Protein AF-A0A958KBR6-F1 (afdb_monomer_lite)

Structure (mmCIF, N/CA/C/O backbone):
data_AF-A0A958KBR6-F1
#
_entry.id   AF-A0A958KBR6-F1
#
loop_
_atom_site.group_PDB
_atom_site.id
_atom_site.type_symbol
_atom_site.label_atom_id
_atom_site.label_alt_id
_atom_site.label_comp_id
_atom_site.label_asym_id
_atom_site.label_entity_id
_atom_site.label_seq_id
_atom_site.pdbx_PDB_ins_code
_atom_site.Cartn_x
_atom_site.Cartn_y
_atom_site.Cartn_z
_atom_site.occupancy
_atom_site.B_iso_or_equiv
_atom_site.auth_seq_id
_atom_site.auth_comp_id
_atom_site.auth_asym_id
_atom_site.auth_atom_id
_atom_site.pdbx_PDB_model_num
ATOM 1 N N . MET A 1 1 ? -29.917 24.100 32.265 1.00 47.88 1 MET A N 1
ATOM 2 C CA . MET A 1 1 ? -29.504 23.414 31.018 1.00 47.88 1 MET A CA 1
ATOM 3 C C . MET A 1 1 ? -29.490 21.912 31.276 1.00 47.88 1 MET A C 1
ATOM 5 O O . MET A 1 1 ? -28.786 21.478 32.180 1.00 47.88 1 MET A O 1
ATOM 9 N N . LYS A 1 2 ? -30.322 21.133 30.570 1.00 56.00 2 LYS A N 1
ATOM 10 C CA . LYS A 1 2 ? -30.361 19.663 30.689 1.00 56.00 2 LYS A CA 1
ATOM 11 C C . LYS A 1 2 ? -29.006 19.123 30.210 1.00 56.00 2 LYS A C 1
ATOM 13 O O . LYS A 1 2 ? -28.592 19.475 29.108 1.00 56.00 2 LYS A O 1
ATOM 18 N N . LYS A 1 3 ? -28.291 18.344 31.032 1.00 52.69 3 LYS A N 1
ATOM 19 C CA . LYS A 1 3 ? -27.049 17.689 30.585 1.00 52.69 3 LYS A CA 1
ATOM 20 C C . LYS A 1 3 ? -27.379 16.812 29.367 1.00 52.69 3 LYS A C 1
ATOM 22 O O . LYS A 1 3 ? -28.401 16.126 29.416 1.00 52.69 3 LYS A O 1
ATOM 27 N N . PRO A 1 4 ? -26.574 16.856 28.294 1.00 59.84 4 PRO A N 1
ATOM 28 C CA . PRO A 1 4 ? -26.821 16.037 27.118 1.00 59.84 4 PRO A CA 1
ATOM 29 C C . PRO A 1 4 ? -26.784 14.558 27.505 1.00 59.84 4 PRO A C 1
ATOM 31 O O . PRO A 1 4 ? -25.925 14.129 28.279 1.00 59.84 4 PRO A O 1
ATOM 34 N N . ASP A 1 5 ? -27.745 13.796 26.991 1.00 70.81 5 ASP A N 1
ATOM 35 C CA . ASP A 1 5 ? -27.823 12.360 27.216 1.00 70.81 5 ASP A CA 1
ATOM 36 C C . ASP A 1 5 ? -26.694 11.667 26.443 1.00 70.81 5 ASP A C 1
ATOM 38 O O . ASP A 1 5 ? -26.733 11.512 25.222 1.00 70.81 5 ASP A O 1
ATOM 42 N N . ILE A 1 6 ? -25.653 11.277 27.177 1.00 67.81 6 ILE A N 1
ATOM 43 C CA . ILE A 1 6 ? -24.446 10.638 26.641 1.00 67.81 6 ILE A CA 1
ATOM 44 C C . ILE A 1 6 ? -24.793 9.319 25.925 1.00 67.81 6 ILE A C 1
ATOM 46 O O . ILE A 1 6 ? -24.080 8.916 25.003 1.00 67.81 6 ILE A O 1
ATOM 50 N N . SER A 1 7 ? -25.890 8.653 26.305 1.00 66.38 7 SER A N 1
ATOM 51 C CA . SER A 1 7 ? -26.331 7.409 25.662 1.00 66.38 7 SER A CA 1
ATOM 52 C C . SER A 1 7 ? -26.900 7.654 24.260 1.00 66.38 7 SER A C 1
ATOM 54 O O . SER A 1 7 ? -26.600 6.905 23.325 1.00 66.38 7 SER A O 1
ATOM 56 N N . ALA A 1 8 ? -27.632 8.754 24.076 1.00 67.25 8 ALA A N 1
ATOM 57 C CA . ALA A 1 8 ? -28.182 9.151 22.785 1.00 67.25 8 ALA A CA 1
ATOM 58 C C . ALA A 1 8 ? -27.069 9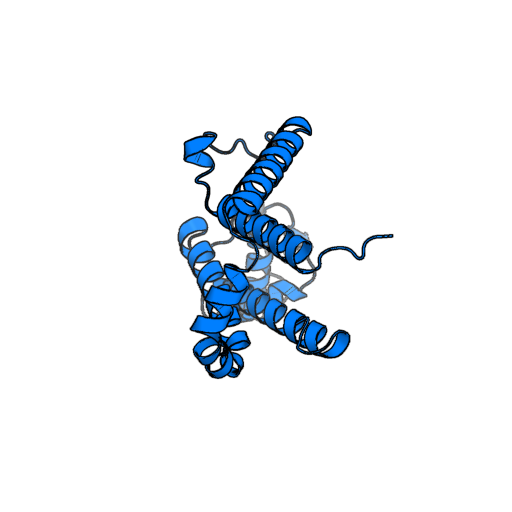.524 21.791 1.00 67.25 8 ALA A C 1
ATOM 60 O O . ALA A 1 8 ? -27.113 9.096 20.637 1.00 67.25 8 ALA A O 1
ATOM 61 N N . ILE A 1 9 ? -26.032 10.237 22.255 1.00 71.12 9 ILE A N 1
ATOM 62 C CA . ILE A 1 9 ? -24.867 10.615 21.434 1.00 71.12 9 ILE A CA 1
ATOM 63 C C . ILE A 1 9 ? -24.123 9.368 20.935 1.00 71.12 9 ILE A C 1
ATOM 65 O O . ILE A 1 9 ? -23.896 9.232 19.736 1.00 71.12 9 ILE A O 1
ATOM 69 N N . LYS A 1 10 ? -23.829 8.407 21.819 1.00 70.75 10 LYS A N 1
ATOM 70 C CA . LYS A 1 10 ? -23.163 7.150 21.430 1.00 70.75 10 LYS A CA 1
ATOM 71 C C . LYS A 1 10 ? -23.977 6.320 20.439 1.00 70.75 10 LYS A C 1
ATOM 73 O O . LYS A 1 10 ? -23.419 5.695 19.537 1.00 70.75 10 LYS A O 1
ATOM 78 N N . THR A 1 11 ? -25.298 6.298 20.611 1.00 73.38 11 THR A N 1
ATOM 79 C CA . THR A 1 11 ? -26.201 5.570 19.708 1.00 73.38 11 THR A CA 1
ATOM 80 C C . THR A 1 11 ? -26.173 6.194 18.312 1.00 73.38 11 THR A C 1
ATOM 82 O O . THR A 1 11 ? -26.096 5.472 17.320 1.00 73.38 11 THR A O 1
ATOM 85 N N . LEU A 1 12 ? -26.150 7.528 18.231 1.00 72.94 12 LEU A N 1
ATOM 86 C CA . LEU A 1 12 ? -26.032 8.263 16.973 1.00 72.94 12 LEU A CA 1
ATOM 87 C C . LEU A 1 12 ? -24.671 8.040 16.290 1.00 72.94 12 LEU A C 1
ATOM 89 O O . LEU A 1 12 ? -24.636 7.736 15.100 1.00 72.94 12 LEU A O 1
ATOM 93 N N . GLU A 1 13 ? -23.560 8.123 17.028 1.00 72.06 13 GLU A N 1
ATOM 94 C CA . GLU A 1 13 ? -22.211 7.846 16.498 1.00 72.06 13 GLU A CA 1
ATOM 95 C C . GLU A 1 13 ? -22.115 6.435 15.905 1.00 72.06 13 GLU A C 1
ATOM 97 O O . GLU A 1 13 ? -21.602 6.241 14.802 1.00 72.06 13 GLU A O 1
ATOM 102 N N . THR A 1 14 ? -22.669 5.446 16.610 1.00 70.12 14 THR A N 1
ATOM 103 C CA . THR A 1 14 ? -22.666 4.049 16.158 1.00 70.12 14 THR A CA 1
ATOM 104 C C . THR A 1 14 ? -23.542 3.858 14.921 1.00 70.12 14 THR A C 1
ATOM 106 O O . THR A 1 14 ? -23.151 3.147 13.996 1.00 70.12 14 THR A O 1
ATOM 109 N N . ALA A 1 15 ? -24.704 4.516 14.864 1.00 72.69 15 ALA A N 1
ATOM 110 C CA . ALA A 1 15 ? -25.579 4.489 13.695 1.00 72.69 15 ALA A CA 1
ATOM 111 C C . ALA A 1 15 ? -24.899 5.097 12.456 1.00 72.69 15 ALA A C 1
ATOM 113 O O . ALA A 1 15 ? -24.994 4.533 11.364 1.00 72.69 15 ALA A O 1
ATOM 114 N N . ILE A 1 16 ? -24.151 6.193 12.624 1.00 73.94 16 ILE A N 1
ATOM 115 C CA . ILE A 1 16 ? -23.343 6.793 11.553 1.00 73.94 16 ILE A CA 1
ATOM 116 C C . ILE A 1 16 ? -22.238 5.825 11.112 1.00 73.94 16 ILE A C 1
ATOM 118 O O . ILE A 1 16 ? -22.102 5.564 9.917 1.00 73.94 16 ILE A O 1
ATOM 122 N N . ALA A 1 17 ? -21.486 5.245 12.051 1.00 70.25 17 ALA A N 1
ATOM 123 C CA . ALA A 1 17 ? -20.402 4.310 11.740 1.00 70.25 17 ALA A CA 1
ATOM 124 C C . ALA A 1 17 ? -20.898 3.049 11.008 1.00 70.25 17 ALA A C 1
ATOM 126 O O . ALA A 1 17 ? -20.280 2.613 10.033 1.00 70.25 17 ALA A O 1
ATOM 127 N N . LEU A 1 18 ? -22.037 2.490 11.431 1.00 70.88 18 LEU A N 1
ATOM 128 C CA . LEU A 1 18 ? -22.696 1.376 10.746 1.00 70.88 18 LEU A CA 1
ATOM 129 C C . LEU A 1 18 ? -23.151 1.774 9.343 1.00 70.88 18 LEU A C 1
ATOM 131 O O . LEU A 1 18 ? -22.910 1.028 8.401 1.00 70.88 18 LEU A O 1
ATOM 135 N N . SER A 1 19 ? -23.736 2.962 9.185 1.00 74.12 19 SER A N 1
ATOM 136 C CA . SER A 1 19 ? -24.169 3.465 7.877 1.00 74.12 19 SER A CA 1
ATOM 137 C C . SER A 1 19 ? -22.991 3.618 6.912 1.00 74.12 19 SER A C 1
ATOM 139 O O . SER A 1 19 ? -23.055 3.143 5.779 1.00 74.12 19 SER A O 1
ATOM 141 N N . LEU A 1 20 ? -21.884 4.202 7.379 1.00 73.31 20 LEU A N 1
ATOM 142 C CA . LEU A 1 20 ? -20.643 4.344 6.609 1.00 73.31 20 LEU A CA 1
ATOM 143 C C . LEU A 1 20 ? -19.976 2.997 6.304 1.00 73.31 20 LEU A C 1
ATOM 145 O O . LEU A 1 20 ? -19.324 2.855 5.275 1.00 73.31 20 LEU A O 1
ATOM 149 N N . SER A 1 21 ? -20.139 2.002 7.173 1.00 70.00 21 SER A N 1
ATOM 150 C CA . SER A 1 21 ? -19.604 0.660 6.931 1.00 70.00 21 SER A CA 1
ATOM 151 C C . SER A 1 21 ? -20.448 -0.099 5.909 1.00 70.00 21 SER A C 1
ATOM 153 O O . SER A 1 21 ? -19.899 -0.715 5.003 1.00 70.00 21 SER A O 1
ATOM 155 N N . LEU A 1 22 ? -21.778 -0.022 6.009 1.00 67.44 22 LEU A N 1
ATOM 156 C CA . LEU A 1 22 ? -22.712 -0.696 5.103 1.00 67.44 22 LEU A CA 1
ATOM 157 C C . LEU A 1 22 ? -22.702 -0.089 3.696 1.00 67.44 22 LEU A C 1
ATOM 159 O O . LEU A 1 22 ? -22.811 -0.829 2.720 1.00 67.44 22 LEU A O 1
ATOM 163 N N . ILE A 1 23 ? -22.510 1.231 3.571 1.00 68.06 23 ILE A N 1
ATOM 164 C CA . ILE A 1 23 ? -22.469 1.901 2.263 1.00 68.06 23 ILE A CA 1
ATOM 165 C C . ILE A 1 23 ? -21.298 1.419 1.393 1.00 68.06 23 ILE A C 1
ATOM 167 O O . ILE A 1 23 ? -21.404 1.416 0.169 1.00 68.06 23 ILE A O 1
ATOM 171 N N . ALA A 1 24 ? -20.204 0.958 2.012 1.00 56.81 24 ALA A N 1
ATOM 172 C CA . ALA A 1 24 ? -19.049 0.402 1.308 1.00 56.81 24 ALA A CA 1
ATOM 173 C C . ALA A 1 24 ? -19.352 -0.939 0.615 1.00 56.81 24 ALA A C 1
ATOM 175 O O . ALA A 1 24 ? -18.635 -1.318 -0.308 1.00 56.81 24 ALA A O 1
ATOM 176 N N . PHE A 1 25 ? -20.415 -1.635 1.035 1.00 59.19 25 PHE A N 1
ATOM 177 C CA . PHE A 1 25 ? -20.836 -2.924 0.481 1.00 59.19 25 PHE A CA 1
ATOM 178 C C . PHE A 1 25 ? -22.010 -2.813 -0.497 1.00 59.19 25 PHE A C 1
ATOM 180 O O . PHE A 1 25 ? -22.469 -3.831 -1.010 1.00 59.19 25 PHE A O 1
ATOM 187 N N . ILE A 1 26 ? -22.508 -1.603 -0.771 1.00 70.94 26 ILE A N 1
ATOM 188 C CA . ILE A 1 26 ? -23.565 -1.406 -1.765 1.00 70.94 26 ILE A CA 1
ATOM 189 C C . ILE A 1 26 ? -22.975 -1.690 -3.158 1.00 70.94 26 ILE A C 1
ATOM 191 O O . ILE A 1 26 ? -22.006 -1.022 -3.534 1.00 70.94 26 ILE A O 1
ATOM 195 N N . PRO A 1 27 ? -23.529 -2.642 -3.938 1.00 60.66 27 PRO A N 1
ATOM 196 C CA . PRO A 1 27 ? -23.032 -2.979 -5.270 1.00 60.66 27 PRO A CA 1
ATOM 197 C C . PRO A 1 27 ? -23.325 -1.825 -6.233 1.00 60.66 27 PRO A C 1
ATOM 199 O O . PRO A 1 27 ? -24.383 -1.736 -6.857 1.00 60.66 27 PRO A O 1
ATOM 202 N N . ARG A 1 28 ? -22.386 -0.875 -6.297 1.00 59.03 28 ARG A N 1
ATOM 203 C CA . ARG A 1 28 ? -22.591 0.409 -6.978 1.00 59.03 28 ARG A CA 1
ATOM 204 C C . ARG A 1 28 ? -22.819 0.251 -8.476 1.00 59.03 28 ARG A C 1
ATOM 206 O O . ARG A 1 28 ? -23.669 0.951 -9.007 1.00 59.03 28 ARG A O 1
ATOM 213 N N . ASP A 1 29 ? -22.117 -0.669 -9.128 1.00 57.81 29 ASP A N 1
ATOM 214 C CA . ASP A 1 29 ? -22.245 -0.863 -10.576 1.00 57.81 29 ASP A CA 1
ATOM 215 C C . ASP A 1 29 ? -23.585 -1.516 -10.968 1.00 57.81 29 ASP A C 1
ATOM 217 O O . ASP A 1 29 ? -24.114 -1.233 -12.041 1.00 57.81 29 ASP A O 1
ATOM 221 N N . GLU A 1 30 ? -24.179 -2.332 -10.088 1.00 65.69 30 GLU A N 1
ATOM 222 C CA . GLU A 1 30 ? -25.505 -2.934 -10.306 1.00 65.69 30 GLU A CA 1
ATOM 223 C C . GLU A 1 30 ? -26.638 -1.930 -10.058 1.00 65.69 30 GLU A C 1
ATOM 225 O O . GLU A 1 30 ? -27.630 -1.918 -10.783 1.00 65.69 30 GLU A O 1
ATOM 230 N N . LEU A 1 31 ? -26.486 -1.066 -9.048 1.00 58.03 31 LEU A N 1
ATOM 231 C CA . LEU A 1 31 ? -27.513 -0.096 -8.652 1.00 58.03 31 LEU A CA 1
ATOM 232 C C . LEU A 1 31 ? -27.468 1.210 -9.448 1.00 58.03 31 LEU A C 1
ATOM 234 O O . LEU A 1 31 ? -28.510 1.820 -9.684 1.00 58.03 31 LEU A O 1
ATOM 238 N N . PHE A 1 32 ? -26.277 1.660 -9.843 1.00 65.62 32 PHE A N 1
ATOM 239 C CA . PHE A 1 32 ? -26.067 2.964 -10.479 1.00 65.62 32 PHE A CA 1
ATOM 240 C C . PHE A 1 32 ? -25.514 2.861 -11.908 1.00 65.62 32 PHE A C 1
ATOM 242 O O . PHE A 1 32 ? -25.314 3.887 -12.562 1.00 65.62 32 PHE A O 1
ATOM 249 N N . GLY A 1 33 ? -25.322 1.639 -12.415 1.00 66.81 33 GLY A N 1
ATOM 250 C CA . GLY A 1 33 ? -24.754 1.371 -13.733 1.00 66.81 33 GLY A CA 1
ATOM 251 C C . GLY A 1 33 ? -23.221 1.469 -13.762 1.00 66.81 33 GLY A C 1
ATOM 252 O O . GLY A 1 33 ? -22.598 1.844 -12.769 1.00 66.81 33 GLY A O 1
ATOM 253 N N . PRO A 1 34 ? -22.592 1.138 -14.906 1.00 68.38 34 PRO A N 1
ATOM 254 C CA . PRO A 1 34 ? -21.138 1.083 -15.025 1.00 68.38 34 PRO A CA 1
ATOM 255 C C . PRO A 1 34 ? -20.488 2.439 -14.734 1.00 68.38 34 PRO A C 1
ATOM 257 O O . PRO A 1 34 ? -20.901 3.472 -15.276 1.00 68.38 34 PRO A O 1
ATOM 260 N N . SER A 1 35 ? -19.443 2.423 -13.902 1.00 59.00 35 SER A N 1
ATOM 261 C CA . SER A 1 35 ? -18.650 3.610 -13.573 1.00 59.00 35 SER A CA 1
ATOM 262 C C . SER A 1 35 ? -18.161 4.346 -14.831 1.00 59.00 35 SER A C 1
ATOM 264 O O . SER A 1 35 ? -17.335 3.868 -15.609 1.00 59.00 35 SER A O 1
ATOM 266 N N . ARG A 1 36 ? -18.684 5.559 -15.046 1.00 55.84 36 ARG A N 1
ATOM 267 C CA . ARG A 1 36 ? -18.127 6.502 -16.026 1.00 55.84 36 ARG A CA 1
ATOM 268 C C . ARG A 1 36 ? -16.802 6.993 -15.438 1.00 55.84 36 ARG A C 1
ATOM 270 O O . ARG A 1 36 ? -16.807 7.410 -14.288 1.00 55.84 36 ARG A O 1
ATOM 277 N N . GLY A 1 37 ? -15.693 6.887 -16.180 1.00 57.97 37 GLY A N 1
ATOM 278 C CA . GLY A 1 37 ? -14.325 7.194 -15.714 1.00 57.97 37 GLY A CA 1
ATOM 279 C C . GLY A 1 37 ? -14.105 8.644 -15.236 1.00 57.97 37 GLY A C 1
ATOM 280 O O . GLY A 1 37 ? -15.024 9.304 -14.788 1.00 57.97 37 GLY A O 1
ATOM 281 N N . LEU A 1 38 ? -12.896 9.206 -15.350 1.00 50.56 38 LEU A N 1
ATOM 282 C CA . LEU A 1 38 ? -12.543 10.544 -14.808 1.00 50.56 38 LEU A CA 1
ATOM 283 C C . LEU A 1 38 ? -13.425 11.737 -15.273 1.00 50.56 38 LEU A C 1
ATOM 285 O O . LEU A 1 38 ? -13.379 12.800 -14.662 1.00 50.56 38 LEU A O 1
ATOM 289 N N . GLN A 1 39 ? -14.259 11.575 -16.308 1.00 53.97 39 GLN A N 1
ATOM 290 C CA . GLN A 1 39 ? -15.297 12.548 -16.700 1.00 53.97 39 GLN A CA 1
ATOM 291 C C . GLN A 1 39 ? -16.597 12.450 -15.867 1.00 53.97 39 GLN A C 1
ATOM 293 O O . GLN A 1 39 ? -17.484 13.287 -16.000 1.00 53.97 39 GLN A O 1
ATOM 298 N N . GLY A 1 40 ? -16.720 11.433 -15.014 1.00 51.41 40 GLY A N 1
ATOM 299 C CA . GLY A 1 40 ? -17.853 11.124 -14.141 1.00 51.41 40 GLY A CA 1
ATOM 300 C C . GLY A 1 40 ? -17.633 11.531 -12.685 1.00 51.41 40 GLY A C 1
ATOM 301 O O . GLY A 1 40 ? -18.172 10.887 -11.788 1.00 51.41 40 GLY A O 1
ATOM 302 N N . SER A 1 41 ? -16.8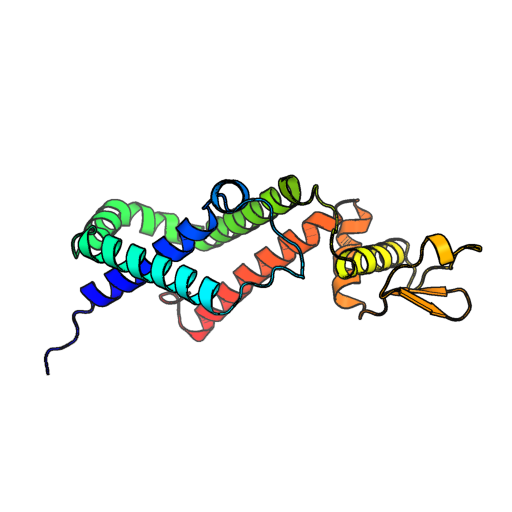27 12.566 -12.430 1.00 54.34 41 SER A N 1
ATOM 303 C CA . SER A 1 41 ? -16.696 13.144 -11.090 1.00 54.34 41 SER A CA 1
ATOM 304 C C . SER A 1 41 ? -18.077 13.502 -10.549 1.00 54.34 41 SER A C 1
ATOM 306 O O . SER A 1 41 ? -18.830 14.232 -11.197 1.00 54.34 41 SER A O 1
ATOM 308 N N . PHE A 1 42 ? -18.412 12.970 -9.372 1.00 56.25 42 PHE A N 1
ATOM 309 C CA . PHE A 1 42 ? -19.700 13.227 -8.745 1.00 56.25 42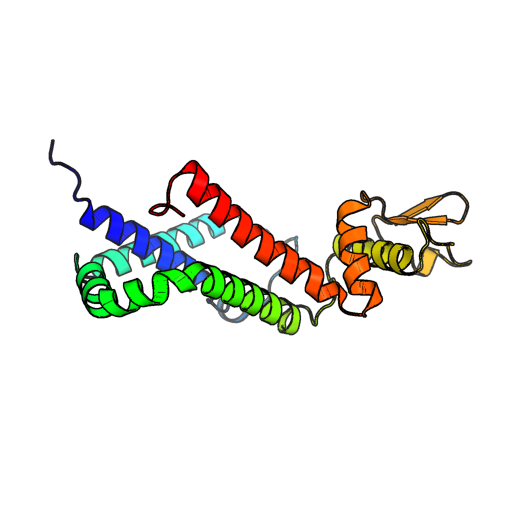 PHE A CA 1
ATOM 310 C C . PHE A 1 42 ? -19.872 14.735 -8.518 1.00 56.25 42 PHE A C 1
ATOM 312 O O . PHE A 1 42 ? -19.111 15.350 -7.768 1.00 56.25 42 PHE A O 1
ATOM 319 N N . GLY A 1 43 ? -20.860 15.337 -9.176 1.00 62.59 43 GLY A N 1
ATOM 320 C CA . GLY A 1 43 ? -21.234 16.728 -8.977 1.00 62.59 43 GLY A CA 1
ATOM 321 C C . GLY A 1 43 ? -21.770 16.965 -7.558 1.00 62.59 43 GLY A C 1
ATOM 322 O O . GLY A 1 43 ? -22.178 16.018 -6.879 1.00 62.59 43 GLY A O 1
ATOM 323 N N . PRO A 1 44 ? -21.833 18.226 -7.093 1.00 67.81 44 PRO A N 1
ATOM 324 C CA . PRO A 1 44 ? -22.262 18.568 -5.731 1.00 67.81 44 PRO A CA 1
ATOM 325 C C . PRO A 1 44 ? -23.609 17.948 -5.321 1.00 67.81 44 PRO A C 1
ATOM 327 O O . PRO A 1 44 ? -23.792 17.544 -4.179 1.00 67.81 44 PRO A O 1
ATOM 330 N N . ILE A 1 45 ? -24.533 17.795 -6.274 1.00 69.50 45 ILE A N 1
ATOM 331 C CA . ILE A 1 45 ? -25.845 17.164 -6.067 1.00 69.50 45 ILE A CA 1
ATOM 332 C C . ILE A 1 45 ? -25.731 15.685 -5.669 1.00 69.50 45 ILE A C 1
ATOM 334 O O . ILE A 1 45 ? -26.471 15.220 -4.806 1.00 69.50 45 ILE A O 1
ATOM 338 N N . GLN A 1 46 ? -24.791 14.938 -6.247 1.00 67.81 46 GLN A N 1
ATOM 339 C CA . GLN A 1 46 ? -24.600 13.521 -5.925 1.00 67.81 46 GLN A CA 1
ATOM 340 C C . GLN A 1 46 ? -23.970 13.339 -4.538 1.00 67.81 46 GLN A C 1
ATOM 342 O O . GLN A 1 46 ? -24.327 12.406 -3.820 1.00 67.81 46 GLN A O 1
ATOM 347 N N . TRP A 1 47 ? -23.115 14.275 -4.116 1.00 64.31 47 TRP A N 1
ATOM 348 C CA . TRP A 1 47 ? -22.622 14.339 -2.738 1.00 64.31 47 TRP A CA 1
ATOM 349 C C . TRP A 1 47 ? -23.742 14.619 -1.740 1.00 64.31 47 TRP A C 1
ATOM 351 O O . TRP A 1 47 ? -23.809 13.956 -0.707 1.00 64.31 47 TRP A O 1
ATOM 361 N N . ILE A 1 48 ? -24.652 15.544 -2.065 1.00 73.94 48 ILE A N 1
ATOM 362 C CA . ILE A 1 48 ? -25.831 15.822 -1.236 1.00 73.94 48 ILE A CA 1
ATOM 363 C C . ILE A 1 48 ? -26.678 14.556 -1.093 1.00 73.94 48 ILE A C 1
ATOM 365 O O . ILE A 1 48 ? -26.987 14.182 0.033 1.00 73.94 48 ILE A O 1
ATOM 369 N N . PHE A 1 49 ? -26.968 13.840 -2.185 1.00 76.31 49 PHE A N 1
ATOM 370 C CA . PHE A 1 49 ? -27.705 12.573 -2.109 1.00 76.31 49 PHE A CA 1
ATOM 371 C C . PHE A 1 49 ? -26.997 11.527 -1.242 1.00 76.31 49 PHE A C 1
ATOM 373 O O . PHE A 1 49 ? -27.645 10.902 -0.404 1.00 76.31 49 PHE A O 1
ATOM 380 N N . GLY A 1 50 ? -25.677 11.367 -1.386 1.00 73.25 50 GLY A N 1
ATOM 381 C CA . GLY A 1 50 ? -24.893 10.463 -0.542 1.00 73.25 50 GLY A CA 1
ATOM 382 C C . GLY A 1 50 ? -24.992 10.819 0.944 1.00 73.25 50 GLY A C 1
ATOM 383 O O . GLY A 1 50 ? -25.268 9.952 1.773 1.00 73.25 50 GLY A O 1
ATOM 384 N N . ILE A 1 51 ? -24.851 12.104 1.279 1.00 75.62 51 ILE A N 1
ATOM 385 C CA . ILE A 1 51 ? -24.993 12.608 2.652 1.00 75.62 51 ILE A CA 1
ATOM 386 C C . ILE A 1 51 ? -26.419 12.381 3.169 1.00 75.62 51 ILE A C 1
ATOM 388 O O . ILE A 1 51 ? -26.586 11.902 4.287 1.00 75.62 51 ILE A O 1
ATOM 392 N N . THR A 1 52 ? -27.450 12.663 2.370 1.00 81.12 52 THR A N 1
ATOM 393 C CA . THR A 1 52 ? -28.854 12.460 2.758 1.00 81.12 52 THR A CA 1
ATOM 394 C C . THR A 1 52 ? -29.168 10.988 3.006 1.00 81.12 52 THR A C 1
ATOM 396 O O . THR A 1 52 ? -29.859 10.682 3.975 1.00 81.12 52 THR A O 1
ATOM 399 N N . ILE A 1 53 ? -28.631 10.072 2.195 1.00 79.31 53 ILE A N 1
ATOM 400 C CA . ILE A 1 53 ? -28.781 8.626 2.410 1.00 79.31 53 ILE A CA 1
ATOM 401 C C . ILE A 1 53 ? -28.117 8.215 3.727 1.00 79.31 53 ILE A C 1
ATOM 403 O O . ILE A 1 53 ? -28.747 7.531 4.531 1.00 79.31 53 ILE A O 1
ATOM 407 N N . ILE A 1 54 ? -26.881 8.661 3.981 1.00 76.56 54 ILE A N 1
ATOM 408 C CA . ILE A 1 54 ? -26.149 8.332 5.215 1.00 76.56 54 ILE A CA 1
ATOM 409 C C . ILE A 1 54 ? -26.888 8.874 6.442 1.00 76.56 54 ILE A C 1
ATOM 411 O O . ILE A 1 54 ? -27.094 8.138 7.405 1.00 76.56 54 ILE A O 1
ATOM 415 N N . LEU A 1 55 ? -27.315 10.138 6.409 1.00 78.81 55 LEU A N 1
ATOM 416 C CA . LEU A 1 55 ? -28.047 10.763 7.512 1.00 78.81 55 LEU A CA 1
ATOM 417 C C . LEU A 1 55 ? -29.418 10.115 7.720 1.00 78.81 55 LEU A C 1
ATOM 419 O O . LEU A 1 55 ? -29.807 9.874 8.859 1.00 78.81 55 LEU A O 1
ATOM 423 N N . GLY A 1 56 ? -30.132 9.797 6.639 1.00 82.44 56 GLY A N 1
ATOM 424 C CA . GLY A 1 56 ? -31.421 9.115 6.692 1.00 82.44 56 GLY A CA 1
ATOM 425 C C . GLY A 1 56 ? -31.303 7.716 7.292 1.00 82.44 56 GLY A C 1
ATOM 426 O O . GLY A 1 56 ? -32.055 7.378 8.204 1.00 82.44 56 GLY A O 1
ATOM 427 N N . LEU A 1 57 ? -30.318 6.929 6.851 1.00 80.56 57 LEU A N 1
ATOM 428 C CA . LEU A 1 57 ? -30.060 5.596 7.395 1.00 80.56 57 LEU A CA 1
ATOM 429 C C . LEU A 1 57 ? -29.637 5.668 8.867 1.00 80.56 57 LEU A C 1
ATOM 431 O O . LEU A 1 57 ? -30.159 4.917 9.688 1.00 80.56 57 LEU A O 1
ATOM 435 N N . ALA A 1 58 ? -28.760 6.610 9.222 1.00 75.12 58 ALA A N 1
ATOM 436 C CA . ALA A 1 58 ? -28.349 6.830 10.604 1.00 75.12 58 ALA A CA 1
ATOM 437 C C . ALA A 1 58 ? -29.536 7.216 11.502 1.00 75.12 58 ALA A C 1
ATOM 439 O O . ALA A 1 58 ? -29.623 6.753 12.637 1.00 75.12 58 ALA A O 1
ATOM 440 N N . LEU A 1 59 ? -30.476 8.014 10.990 1.00 82.12 59 LEU A N 1
ATOM 441 C CA . LEU A 1 59 ? -31.680 8.423 11.709 1.00 82.12 59 LEU A CA 1
ATOM 442 C C . LEU A 1 59 ? -32.654 7.250 11.886 1.00 82.12 59 LEU A C 1
ATOM 444 O O . LEU A 1 59 ? -33.136 7.024 12.995 1.00 82.12 59 LEU A O 1
ATOM 448 N N . VAL A 1 60 ? -32.876 6.441 10.845 1.00 84.31 60 VAL A N 1
ATOM 449 C CA . VAL A 1 60 ? -33.668 5.202 10.945 1.00 84.31 60 VAL A CA 1
ATOM 450 C C . VAL A 1 60 ? -33.050 4.243 11.961 1.00 84.31 60 VAL A C 1
ATOM 452 O O . VAL A 1 60 ? -33.754 3.748 12.836 1.00 84.31 60 VAL A O 1
ATOM 455 N N . LEU A 1 61 ? -31.735 4.017 11.896 1.00 78.88 61 LEU A N 1
ATOM 456 C CA . LEU A 1 61 ? -31.019 3.160 12.842 1.00 78.88 61 LEU A CA 1
ATOM 457 C C . LEU A 1 61 ? -31.075 3.707 14.273 1.00 78.88 61 LEU A C 1
ATOM 459 O O . LEU A 1 61 ? -31.226 2.926 15.206 1.00 78.88 61 LEU A O 1
ATOM 463 N N . HIS A 1 62 ? -31.009 5.027 14.458 1.00 77.06 62 HIS A N 1
ATOM 464 C CA . HIS A 1 62 ? -31.140 5.655 15.773 1.00 77.06 62 HIS A CA 1
ATOM 465 C C . HIS A 1 62 ? -32.499 5.368 16.427 1.00 77.06 62 HIS A C 1
ATOM 467 O O . HIS A 1 62 ? -32.547 5.087 17.621 1.00 77.06 62 HIS A O 1
ATOM 473 N N . PHE A 1 63 ? -33.593 5.402 15.659 1.00 80.38 63 PHE A N 1
ATOM 474 C CA . PHE A 1 63 ? -34.927 5.081 16.177 1.00 80.38 63 PHE A CA 1
ATOM 475 C C . PHE A 1 63 ? -35.192 3.573 16.274 1.00 80.38 63 PHE A C 1
ATOM 477 O O . PHE A 1 63 ? -35.913 3.136 17.169 1.00 80.38 63 PHE A O 1
ATOM 484 N N . ALA A 1 64 ? -34.623 2.776 15.367 1.00 82.06 64 ALA A N 1
ATOM 485 C CA . ALA A 1 64 ? -34.815 1.328 15.334 1.00 82.06 64 ALA A CA 1
ATOM 486 C C . ALA A 1 64 ? -34.007 0.589 16.412 1.00 82.06 64 ALA A C 1
ATOM 488 O O . ALA A 1 64 ? -34.412 -0.492 16.836 1.00 82.06 64 ALA A O 1
ATOM 489 N N . ILE A 1 65 ? -32.871 1.145 16.850 1.00 76.31 65 ILE A N 1
ATOM 490 C CA . ILE A 1 65 ? -32.015 0.561 17.887 1.00 76.31 65 ILE A CA 1
ATOM 491 C C . ILE A 1 65 ? -32.415 1.161 19.244 1.00 76.31 65 ILE A C 1
ATOM 493 O O . ILE A 1 65 ? -32.134 2.334 19.492 1.00 76.31 65 ILE A O 1
ATOM 497 N N . PRO A 1 66 ? -33.026 0.383 20.161 1.00 75.69 66 PRO A N 1
ATOM 498 C CA . PRO A 1 66 ? -33.388 0.882 21.483 1.00 75.69 66 PRO A CA 1
ATOM 499 C C . PRO A 1 66 ? -32.165 1.436 22.217 1.00 75.69 66 PRO A C 1
ATOM 501 O O . PRO A 1 66 ? -31.110 0.792 22.245 1.00 75.69 66 PRO A O 1
ATOM 504 N N . SER A 1 67 ? -32.309 2.590 22.870 1.00 65.94 67 SER A N 1
ATOM 505 C CA . SER A 1 67 ? -31.276 3.142 23.751 1.00 65.94 67 SER A CA 1
ATOM 506 C C . SER A 1 67 ? -30.917 2.101 24.822 1.00 65.94 67 SER A C 1
ATOM 508 O O . SER A 1 67 ? -31.769 1.702 25.617 1.00 65.94 67 SER A O 1
ATOM 510 N N . GLY A 1 68 ? -29.677 1.607 24.803 1.00 65.25 68 GLY A N 1
ATOM 511 C CA . GLY A 1 68 ? -29.202 0.531 25.683 1.00 65.25 68 GLY A CA 1
ATOM 512 C C . GLY A 1 68 ? -29.218 -0.882 25.078 1.00 65.25 68 GLY A C 1
ATOM 513 O O . GLY A 1 68 ? -28.725 -1.811 25.717 1.00 65.25 68 GLY A O 1
ATOM 514 N N . PHE A 1 69 ? -29.702 -1.081 23.844 1.00 69.56 69 PHE A N 1
ATOM 515 C CA . PHE A 1 69 ? -29.538 -2.351 23.116 1.00 69.56 69 PHE A CA 1
ATOM 516 C C . PHE A 1 69 ? -28.056 -2.685 22.922 1.00 69.56 69 PHE A C 1
ATOM 518 O O . PHE A 1 69 ? -27.633 -3.804 23.202 1.00 69.56 69 PHE A O 1
ATOM 525 N N . LEU A 1 70 ? -27.249 -1.692 22.533 1.00 64.12 70 LEU A N 1
ATOM 526 C CA . LEU A 1 70 ? -25.799 -1.842 22.413 1.00 64.12 70 LEU A CA 1
ATOM 527 C C . LEU A 1 70 ? -25.146 -2.149 23.763 1.00 64.12 70 LEU A C 1
ATOM 529 O O . LEU A 1 70 ? -24.294 -3.029 23.823 1.00 64.12 70 LEU A O 1
ATOM 533 N N . ASP A 1 71 ? -25.575 -1.509 24.854 1.00 68.00 71 ASP A N 1
ATOM 534 C CA . ASP A 1 71 ? -25.069 -1.805 26.203 1.00 68.00 71 ASP A CA 1
ATOM 535 C C . ASP A 1 71 ? -25.446 -3.225 26.655 1.00 68.00 71 ASP A C 1
ATOM 537 O O . ASP A 1 71 ? -24.662 -3.907 27.313 1.00 68.00 71 ASP A O 1
ATOM 541 N N . ARG A 1 72 ? -26.622 -3.719 26.250 1.00 66.12 72 ARG A N 1
ATOM 542 C CA . ARG A 1 72 ? -27.079 -5.084 26.534 1.00 66.12 72 ARG A CA 1
ATOM 543 C C . ARG A 1 72 ? -26.308 -6.119 25.712 1.00 66.12 72 ARG A C 1
ATOM 545 O O . ARG A 1 72 ? -25.829 -7.092 26.281 1.00 66.12 72 ARG A O 1
ATOM 552 N N . VAL A 1 73 ? -26.112 -5.891 24.412 1.00 67.12 73 VAL A N 1
ATOM 553 C CA . VAL A 1 73 ? -25.327 -6.774 23.529 1.00 67.12 73 VAL A CA 1
ATOM 554 C C . VAL A 1 73 ? -23.850 -6.789 23.933 1.00 67.12 73 VAL A C 1
ATOM 556 O O . VAL A 1 73 ? -23.263 -7.859 24.088 1.00 67.12 73 VAL A O 1
ATOM 559 N N . THR A 1 74 ? -23.248 -5.621 24.171 1.00 64.94 74 THR A N 1
ATOM 560 C CA . THR A 1 74 ? -21.855 -5.521 24.640 1.00 64.94 74 THR A CA 1
ATOM 561 C C . THR A 1 74 ? -21.686 -6.038 26.066 1.00 64.94 74 THR A C 1
ATOM 563 O O . THR A 1 74 ? -20.639 -6.601 26.371 1.00 64.94 74 THR A O 1
ATOM 566 N N . GLY A 1 75 ? -22.705 -5.924 26.924 1.00 65.75 75 GLY A N 1
ATOM 567 C CA . GLY A 1 75 ? -22.742 -6.527 28.256 1.00 65.75 75 GLY A CA 1
ATOM 568 C C . GLY A 1 75 ? -22.792 -8.056 28.205 1.00 65.75 75 GLY A C 1
ATOM 569 O O . GLY A 1 75 ? -21.972 -8.714 28.847 1.00 65.75 75 GLY A O 1
ATOM 570 N N . SER A 1 76 ? -23.678 -8.627 27.381 1.00 63.47 76 SER A N 1
ATOM 571 C CA . SER A 1 76 ? -23.793 -10.077 27.155 1.00 63.47 76 SER A CA 1
ATOM 572 C C . SER A 1 76 ? -22.542 -10.675 26.500 1.00 63.47 76 SER A C 1
ATOM 574 O O . SER A 1 76 ? -22.153 -11.796 26.821 1.00 63.47 76 SER A O 1
ATOM 576 N N . LEU A 1 77 ? -21.866 -9.915 25.635 1.00 67.75 77 LEU A N 1
ATOM 577 C CA . LEU A 1 77 ? -20.599 -10.304 25.004 1.00 67.75 77 LEU A CA 1
ATOM 578 C C . LEU A 1 77 ? -19.365 -9.817 25.779 1.00 67.75 77 LEU A C 1
ATOM 580 O O . LEU A 1 77 ? -18.235 -10.092 25.377 1.00 67.75 77 LEU A O 1
ATOM 584 N N . GLY A 1 78 ? -19.543 -9.131 26.910 1.00 62.97 78 GLY A N 1
ATOM 585 C CA . GLY A 1 78 ? -18.472 -8.431 27.625 1.00 62.97 78 GLY A CA 1
ATOM 586 C C . GLY A 1 78 ? -17.365 -9.358 28.126 1.00 62.97 78 GLY A C 1
ATOM 587 O O . GLY A 1 78 ? -16.197 -8.969 28.200 1.00 62.97 78 GLY A O 1
ATOM 588 N N . TRP A 1 79 ? -17.712 -10.613 28.420 1.00 64.06 79 TRP A N 1
ATOM 589 C CA . TRP A 1 79 ? -16.761 -11.668 28.778 1.00 64.06 79 TRP A CA 1
ATOM 590 C C . TRP A 1 79 ? -15.876 -12.083 27.586 1.00 64.06 79 TRP A C 1
ATOM 592 O O . TRP A 1 79 ? -14.658 -12.208 27.750 1.00 64.06 79 TRP A O 1
ATOM 602 N N . ILE A 1 80 ? -16.456 -12.225 26.389 1.00 67.31 80 ILE A N 1
ATOM 603 C CA . ILE A 1 80 ? -15.722 -12.505 25.145 1.00 67.31 80 ILE A CA 1
ATOM 604 C C . ILE A 1 80 ? -14.843 -11.302 24.804 1.00 67.31 80 ILE A C 1
ATOM 606 O O . ILE A 1 80 ? -13.641 -11.455 24.613 1.00 67.31 80 ILE A O 1
ATOM 610 N N . VAL A 1 81 ? -15.404 -10.093 24.856 1.00 65.69 81 VAL A N 1
ATOM 611 C CA . VAL A 1 81 ? -14.699 -8.826 24.608 1.00 65.69 81 VAL A CA 1
ATOM 612 C C . VAL A 1 81 ? -13.485 -8.667 25.535 1.00 65.69 81 VAL A C 1
ATOM 614 O O . VAL A 1 81 ? -12.407 -8.273 25.092 1.00 65.69 81 VAL A O 1
ATOM 617 N N . LYS A 1 82 ? -13.607 -9.016 26.823 1.00 67.31 82 LYS A N 1
ATOM 618 C CA . LYS A 1 82 ? -12.476 -8.980 27.769 1.00 67.31 82 LYS A CA 1
ATOM 619 C C . LYS A 1 82 ? -11.409 -10.032 27.461 1.00 67.31 82 LYS A C 1
ATOM 621 O O . LYS A 1 82 ? -10.227 -9.698 27.522 1.00 67.31 82 LYS A O 1
ATOM 626 N N . LYS A 1 83 ? -11.793 -11.269 27.115 1.00 68.12 83 LYS A N 1
ATOM 627 C CA . LYS A 1 83 ? -10.841 -12.336 26.740 1.00 68.12 83 LYS A CA 1
ATOM 628 C C . LYS A 1 83 ? -10.116 -12.034 25.425 1.00 68.12 83 LYS A C 1
ATOM 630 O O . LYS A 1 83 ? -8.919 -12.282 25.315 1.00 68.12 83 LYS A O 1
ATOM 635 N N . VAL A 1 84 ? -10.825 -11.464 24.454 1.00 68.12 84 VAL A N 1
ATOM 636 C CA . VAL A 1 84 ? -10.313 -11.163 23.109 1.00 68.12 84 VAL A CA 1
ATOM 637 C C . VAL A 1 84 ? -9.544 -9.837 23.076 1.00 68.12 84 VAL A C 1
ATOM 639 O O . VAL A 1 84 ? -8.803 -9.588 22.133 1.00 68.12 84 VAL A O 1
ATOM 642 N N . LYS A 1 85 ? -9.591 -9.020 24.140 1.00 71.56 85 LYS A N 1
ATOM 643 C CA . LYS A 1 85 ? -8.929 -7.705 24.186 1.00 71.56 85 LYS A CA 1
ATOM 644 C C . LYS A 1 85 ? -7.432 -7.736 23.868 1.00 71.56 85 LYS A C 1
ATOM 646 O O . LYS A 1 85 ? -6.928 -6.834 23.204 1.00 71.56 85 LYS A O 1
ATOM 651 N N . ARG A 1 86 ? -6.723 -8.784 24.303 1.00 72.19 86 ARG A N 1
ATOM 652 C CA . ARG A 1 86 ? -5.297 -8.991 23.978 1.00 72.19 86 ARG A CA 1
ATOM 653 C C . ARG A 1 86 ? -5.067 -9.284 22.489 1.00 72.19 86 ARG A C 1
ATOM 655 O O . ARG A 1 86 ? -3.981 -9.027 21.983 1.00 72.19 86 ARG A O 1
ATOM 662 N N . PHE A 1 87 ? -6.084 -9.793 21.804 1.00 80.44 87 PHE A N 1
ATOM 663 C CA . PHE A 1 87 ? -6.053 -10.175 20.399 1.00 80.44 87 PHE A CA 1
ATOM 664 C C . PHE A 1 87 ? -6.687 -9.140 19.462 1.00 80.44 87 PHE A C 1
ATOM 666 O O . PHE A 1 87 ? -6.652 -9.350 18.258 1.00 80.44 87 PHE A O 1
ATOM 673 N N . TYR A 1 88 ? -7.215 -8.011 19.952 1.00 81.88 88 TYR A N 1
ATOM 674 C CA . TYR A 1 88 ? -7.851 -7.022 19.070 1.00 81.88 88 TYR A CA 1
ATOM 675 C C . TYR A 1 88 ? -6.920 -6.467 18.013 1.00 81.88 88 TYR A C 1
ATOM 677 O O . TYR A 1 88 ? -7.259 -6.511 16.838 1.00 81.88 88 TYR A O 1
ATOM 685 N N . LEU A 1 89 ? -5.740 -5.999 18.412 1.00 84.88 89 LEU A N 1
ATOM 686 C CA . LEU A 1 89 ? -4.780 -5.479 17.453 1.00 84.88 89 LEU A CA 1
ATOM 687 C C . LEU A 1 89 ? -4.397 -6.532 16.399 1.00 84.88 89 LEU A C 1
ATOM 689 O O . LEU A 1 89 ? -4.590 -6.249 15.222 1.00 84.88 89 LEU A O 1
ATOM 693 N N . PRO A 1 90 ? -3.923 -7.747 16.748 1.00 89.94 90 PRO A N 1
ATOM 694 C CA . PRO A 1 90 ? -3.577 -8.725 15.721 1.00 89.94 90 PRO A CA 1
ATOM 695 C C . PRO A 1 90 ? -4.784 -9.144 14.872 1.00 89.94 90 PRO A C 1
ATOM 697 O O . PRO A 1 90 ? -4.618 -9.316 13.672 1.00 89.94 90 PRO A O 1
ATOM 700 N N . LEU A 1 91 ? -5.995 -9.242 15.435 1.00 89.44 91 LEU A N 1
ATOM 701 C CA . LEU A 1 91 ? -7.204 -9.529 14.652 1.00 89.44 91 LEU A CA 1
ATOM 702 C C . LEU A 1 91 ? -7.522 -8.415 13.654 1.00 89.44 91 LEU A C 1
ATOM 704 O O . LEU A 1 91 ? -7.818 -8.714 12.503 1.00 89.44 91 LEU A O 1
ATOM 708 N N . ILE A 1 92 ? -7.423 -7.149 14.066 1.00 88.62 92 ILE A N 1
ATOM 709 C CA . ILE A 1 92 ? -7.621 -5.996 13.181 1.00 88.62 92 ILE A CA 1
ATOM 710 C C . ILE A 1 92 ? -6.559 -5.990 12.082 1.00 88.62 92 ILE A C 1
ATOM 712 O O . ILE A 1 92 ? -6.898 -5.812 10.920 1.00 88.62 92 ILE A O 1
ATOM 716 N N . LEU A 1 93 ? -5.291 -6.239 12.415 1.00 93.94 93 LEU A N 1
ATOM 717 C CA . LEU A 1 93 ? -4.214 -6.281 11.424 1.00 93.94 93 LEU A CA 1
ATOM 718 C C . LEU A 1 93 ? -4.401 -7.427 10.423 1.00 93.94 93 LEU A C 1
ATOM 720 O O . LEU A 1 93 ? -4.258 -7.211 9.223 1.00 93.94 93 LEU A O 1
ATOM 724 N N . VAL A 1 94 ? -4.771 -8.621 10.894 1.00 94.81 94 VAL A N 1
ATOM 725 C CA . VAL A 1 94 ? -5.092 -9.767 10.029 1.00 94.81 94 VAL A CA 1
ATOM 726 C C . VAL A 1 94 ? -6.306 -9.460 9.158 1.00 94.81 94 VAL A C 1
ATOM 728 O O . VAL A 1 94 ? -6.289 -9.759 7.967 1.00 94.81 94 VAL A O 1
ATOM 731 N N . TRP A 1 95 ? -7.335 -8.827 9.720 1.00 92.44 95 TRP A N 1
ATOM 732 C CA . TRP A 1 95 ? -8.514 -8.408 8.972 1.00 92.44 95 TRP A CA 1
ATOM 733 C C . TRP A 1 95 ? -8.158 -7.390 7.884 1.00 92.44 95 TRP A C 1
ATOM 735 O O . TRP A 1 95 ? -8.514 -7.591 6.726 1.00 92.44 95 TRP A O 1
ATOM 745 N N . CYS A 1 96 ? -7.400 -6.341 8.216 1.00 93.44 96 CYS A N 1
ATOM 746 C CA . CYS A 1 96 ? -6.920 -5.345 7.259 1.00 93.44 96 CYS A CA 1
ATOM 747 C C . CYS A 1 96 ? -6.092 -5.992 6.143 1.00 93.44 96 CYS A C 1
ATOM 749 O O . CYS A 1 96 ? -6.384 -5.775 4.968 1.00 93.44 96 CYS A O 1
ATOM 751 N N . ALA A 1 97 ? -5.109 -6.826 6.493 1.00 96.25 97 ALA A N 1
ATOM 752 C CA . ALA A 1 97 ? -4.291 -7.539 5.517 1.00 96.25 97 ALA A CA 1
ATOM 753 C C . ALA A 1 97 ? -5.143 -8.453 4.622 1.00 96.25 97 ALA A C 1
ATOM 755 O O . ALA A 1 97 ? -4.949 -8.475 3.408 1.00 96.25 97 ALA A O 1
ATOM 756 N N . GLY A 1 98 ? -6.114 -9.161 5.206 1.00 96.12 98 GLY A N 1
ATOM 757 C CA . GLY A 1 98 ? -7.042 -10.036 4.494 1.00 96.12 98 GLY A CA 1
ATOM 758 C C . GLY A 1 98 ? -7.914 -9.273 3.502 1.00 96.12 98 GLY A C 1
ATOM 759 O O . GLY A 1 98 ? -7.953 -9.632 2.329 1.00 96.12 98 GLY A O 1
ATOM 760 N N . VAL A 1 99 ? -8.554 -8.182 3.932 1.00 93.94 99 VAL A N 1
ATOM 761 C CA . VAL A 1 99 ? -9.391 -7.339 3.063 1.00 93.94 99 VAL A CA 1
ATOM 762 C C . VAL A 1 99 ? -8.570 -6.749 1.916 1.00 93.94 99 VAL A C 1
ATOM 764 O O . VAL A 1 99 ? -8.970 -6.864 0.758 1.00 93.94 99 VAL A O 1
ATOM 767 N N . ILE A 1 100 ? -7.400 -6.169 2.204 1.00 93.69 100 ILE A N 1
ATOM 768 C CA . ILE A 1 100 ? -6.543 -5.581 1.163 1.00 93.69 100 ILE A CA 1
ATOM 769 C C . ILE A 1 100 ? -6.022 -6.675 0.219 1.00 93.69 100 ILE A C 1
ATOM 771 O O . ILE A 1 100 ? -5.985 -6.468 -0.992 1.00 93.69 100 ILE A O 1
ATOM 775 N N . GLY A 1 101 ? -5.673 -7.855 0.739 1.00 94.88 101 GLY A N 1
ATOM 776 C CA . GLY A 1 101 ? -5.251 -9.006 -0.060 1.00 94.88 101 GLY A CA 1
ATOM 777 C C . GLY A 1 101 ? -6.347 -9.523 -0.994 1.00 94.88 101 GLY A C 1
ATOM 778 O O . GLY A 1 101 ? -6.081 -9.748 -2.174 1.00 94.88 101 GLY A O 1
ATOM 779 N N . ILE A 1 102 ? -7.586 -9.634 -0.503 1.00 94.12 102 ILE A N 1
ATOM 780 C CA . ILE A 1 102 ? -8.763 -10.010 -1.302 1.00 94.12 102 ILE A CA 1
ATOM 781 C C . ILE A 1 102 ? -8.983 -8.988 -2.420 1.00 94.12 102 ILE A C 1
ATOM 783 O O . ILE A 1 102 ? -9.106 -9.375 -3.580 1.00 94.12 102 ILE A O 1
ATOM 787 N N . ILE A 1 103 ? -8.964 -7.692 -2.105 1.00 91.38 103 ILE A N 1
ATOM 788 C CA . ILE A 1 103 ? -9.108 -6.628 -3.110 1.00 91.38 103 ILE A CA 1
ATOM 789 C C . ILE A 1 103 ? -7.968 -6.699 -4.139 1.00 91.38 103 ILE A C 1
ATOM 791 O O . ILE A 1 103 ? -8.215 -6.681 -5.345 1.00 91.38 103 ILE A O 1
ATOM 795 N N . SER A 1 104 ? -6.720 -6.836 -3.681 1.00 92.62 104 SER A N 1
ATOM 796 C CA . SER A 1 104 ? -5.541 -6.983 -4.546 1.00 92.62 104 SER A CA 1
ATOM 797 C C . SER A 1 104 ? -5.692 -8.160 -5.513 1.00 92.62 104 SER A C 1
ATOM 799 O O . SER A 1 104 ? -5.366 -8.031 -6.693 1.00 92.62 104 SER A O 1
ATOM 801 N N . HIS A 1 105 ? -6.229 -9.285 -5.041 1.00 91.88 105 HIS A N 1
ATOM 802 C CA . HIS A 1 105 ? -6.436 -10.478 -5.852 1.00 91.88 105 HIS A CA 1
ATOM 803 C C . HIS A 1 105 ? -7.598 -10.322 -6.841 1.00 91.88 105 HIS A C 1
ATOM 805 O O . HIS A 1 105 ? -7.406 -10.448 -8.050 1.00 91.88 105 HIS A O 1
ATOM 811 N N . TYR A 1 106 ? -8.801 -10.032 -6.347 1.00 91.81 106 TYR A N 1
ATOM 812 C CA . TYR A 1 106 ? -10.018 -10.089 -7.156 1.00 91.81 106 TYR A CA 1
ATOM 813 C C . TYR A 1 106 ? -10.209 -8.861 -8.043 1.00 91.81 106 TYR A C 1
ATOM 815 O O . TYR A 1 106 ? -10.625 -9.005 -9.191 1.00 91.81 106 TYR A O 1
ATOM 823 N N . CYS A 1 107 ? -9.879 -7.666 -7.550 1.00 89.62 107 CYS A N 1
ATOM 824 C CA . CYS A 1 107 ? -10.048 -6.438 -8.326 1.00 89.62 107 CYS A CA 1
ATOM 825 C C . CYS A 1 107 ? -8.850 -6.181 -9.245 1.00 89.62 107 CYS A C 1
ATOM 827 O O . CYS A 1 107 ? -9.031 -5.732 -10.372 1.00 89.62 107 CYS A O 1
ATOM 829 N N . PHE A 1 108 ? -7.632 -6.479 -8.778 1.00 88.69 108 PHE A N 1
ATOM 830 C CA . PHE A 1 108 ? -6.402 -6.069 -9.465 1.00 88.69 108 PHE A CA 1
ATOM 831 C C . PHE A 1 108 ? -5.526 -7.229 -9.943 1.00 88.69 108 PHE A C 1
ATOM 833 O O . PHE A 1 108 ? -4.505 -6.987 -10.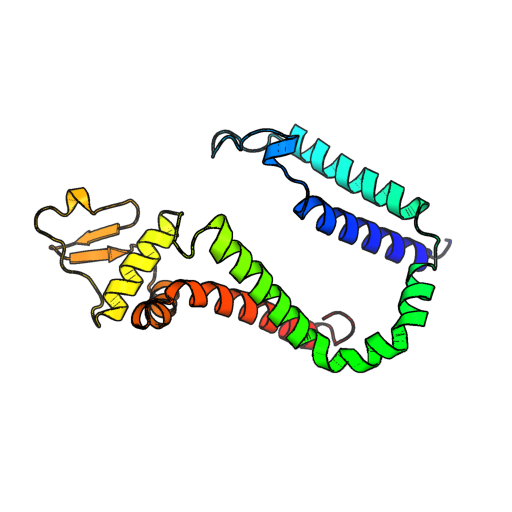585 1.00 88.69 108 PHE A O 1
ATOM 840 N N . ARG A 1 109 ? -5.869 -8.491 -9.648 1.00 93.00 109 ARG A N 1
ATOM 841 C CA . ARG A 1 109 ? -5.061 -9.673 -10.013 1.00 93.00 109 ARG A CA 1
ATOM 842 C C . ARG A 1 109 ? -3.579 -9.519 -9.649 1.00 93.00 109 ARG A C 1
ATOM 844 O O . ARG A 1 109 ? -2.709 -9.951 -10.402 1.00 93.00 109 ARG A O 1
ATOM 851 N N . HIS A 1 110 ? -3.303 -8.855 -8.526 1.00 92.81 110 HIS A N 1
ATOM 852 C CA . HIS A 1 110 ? -1.961 -8.522 -8.045 1.00 92.81 110 HIS A CA 1
ATOM 853 C C . HIS A 1 110 ? -1.104 -7.680 -9.007 1.00 92.81 110 HIS A C 1
ATOM 855 O O . HIS A 1 110 ? 0.121 -7.706 -8.918 1.00 92.81 110 HIS A O 1
ATOM 861 N N . ARG A 1 111 ? -1.721 -6.915 -9.916 1.00 92.69 111 ARG A N 1
ATOM 862 C CA . ARG A 1 111 ? -1.023 -6.081 -10.903 1.00 92.69 111 ARG A CA 1
ATOM 863 C C . ARG A 1 111 ? -1.286 -4.591 -10.684 1.00 92.69 111 ARG A C 1
ATOM 865 O O . ARG A 1 111 ? -2.408 -4.213 -10.337 1.00 92.69 111 ARG A O 1
ATOM 872 N N . PRO A 1 112 ? -0.290 -3.722 -10.922 1.00 93.06 112 PRO A N 1
ATOM 873 C CA . PRO A 1 112 ? -0.523 -2.285 -10.941 1.00 93.06 112 PRO A CA 1
ATOM 874 C C . PRO A 1 112 ? -1.442 -1.909 -12.111 1.00 93.06 112 PRO A C 1
ATOM 876 O O . PRO A 1 112 ? -1.304 -2.442 -13.208 1.00 93.06 112 PRO A O 1
ATOM 879 N N . HIS A 1 113 ? -2.380 -0.996 -11.861 1.00 89.94 113 HIS A N 1
ATOM 880 C CA . HIS A 1 113 ? -3.330 -0.497 -12.868 1.00 89.94 113 HIS A CA 1
ATOM 881 C C . HIS A 1 113 ? -3.168 1.001 -13.148 1.00 89.94 113 HIS A C 1
ATOM 883 O O . HIS A 1 113 ? -3.511 1.466 -14.230 1.00 89.94 113 HIS A O 1
ATOM 889 N N . LEU A 1 114 ? -2.644 1.761 -12.182 1.00 92.50 114 LEU A N 1
ATOM 890 C CA . LEU A 1 114 ? -2.342 3.180 -12.346 1.00 92.50 114 LEU A CA 1
ATOM 891 C C . LEU A 1 114 ? -0.943 3.343 -12.935 1.00 92.50 114 LEU A C 1
ATOM 893 O O . LEU A 1 114 ? -0.029 2.611 -12.547 1.00 92.50 114 LEU A O 1
ATOM 897 N N . VAL A 1 115 ? -0.772 4.326 -13.822 1.00 94.19 115 VAL A N 1
ATOM 898 C CA . VAL A 1 115 ? 0.514 4.598 -14.483 1.00 94.19 115 VAL A CA 1
ATOM 899 C C . VAL A 1 115 ? 1.625 4.800 -13.451 1.00 94.19 115 VAL A C 1
ATOM 901 O O . VAL A 1 115 ? 2.661 4.148 -13.540 1.00 94.19 115 VAL A O 1
ATOM 904 N N . ASP A 1 116 ? 1.367 5.569 -12.396 1.00 93.12 116 ASP A N 1
ATOM 905 C CA . ASP A 1 116 ? 2.304 5.804 -11.291 1.00 93.12 116 ASP A CA 1
ATOM 906 C C . ASP A 1 116 ? 2.770 4.502 -10.620 1.00 93.12 116 ASP A C 1
ATOM 908 O O . ASP A 1 116 ? 3.947 4.335 -10.294 1.00 93.12 116 ASP A O 1
ATOM 912 N N . SER A 1 117 ? 1.857 3.543 -10.439 1.00 94.00 117 SER A N 1
ATOM 913 C CA . SER A 1 117 ? 2.167 2.239 -9.846 1.00 94.00 117 SER A CA 1
ATOM 914 C C . SER A 1 117 ? 2.937 1.341 -10.815 1.00 94.00 117 SER A C 1
ATOM 916 O O . SER A 1 117 ? 3.819 0.600 -10.384 1.00 94.00 117 SER A O 1
ATOM 918 N N . VAL A 1 118 ? 2.635 1.414 -12.115 1.00 95.81 118 VAL A N 1
ATOM 919 C CA . VAL A 1 118 ? 3.378 0.696 -13.163 1.00 95.81 118 VAL A CA 1
ATOM 920 C C . VAL A 1 118 ? 4.814 1.212 -13.235 1.00 95.81 118 VAL A C 1
ATOM 922 O O . VAL A 1 118 ? 5.749 0.416 -13.220 1.00 95.81 118 VAL A O 1
ATOM 925 N N . VAL A 1 119 ? 5.005 2.532 -13.244 1.00 96.56 119 VAL A N 1
ATOM 926 C CA . VAL A 1 119 ? 6.332 3.162 -13.290 1.00 96.56 119 VAL A CA 1
ATOM 927 C C . VAL A 1 119 ? 7.119 2.927 -11.998 1.00 96.56 119 VAL A C 1
ATOM 929 O O . VAL A 1 119 ? 8.326 2.685 -12.040 1.00 96.56 119 VAL A O 1
ATOM 932 N N . SER A 1 120 ? 6.445 2.920 -10.847 1.00 96.25 120 SER A N 1
ATOM 933 C CA . SER A 1 120 ? 7.075 2.543 -9.575 1.00 96.25 120 SER A CA 1
ATOM 934 C C . SER A 1 120 ? 7.545 1.083 -9.586 1.00 96.25 120 SER A C 1
ATOM 936 O O . SER A 1 120 ? 8.660 0.798 -9.152 1.00 96.25 120 SER A O 1
ATOM 938 N N . LEU A 1 121 ? 6.741 0.159 -10.136 1.00 96.88 121 LEU A N 1
ATOM 939 C CA . LEU A 1 121 ? 7.144 -1.241 -10.316 1.00 96.88 121 LEU A CA 1
ATOM 940 C C . LEU A 1 121 ? 8.295 -1.378 -11.324 1.00 96.88 121 LEU A C 1
ATOM 942 O O . LEU A 1 121 ? 9.221 -2.140 -11.076 1.00 96.88 121 LEU A O 1
ATOM 946 N N . PHE A 1 122 ? 8.280 -0.623 -12.421 1.00 97.06 122 PHE A N 1
ATOM 947 C CA . PHE A 1 122 ? 9.386 -0.579 -13.380 1.00 97.06 122 PHE A CA 1
ATOM 948 C C . PHE A 1 122 ? 10.712 -0.205 -12.699 1.00 97.06 122 PHE A C 1
ATOM 950 O O . PHE A 1 122 ? 11.694 -0.934 -12.822 1.00 97.06 122 PHE A O 1
ATOM 957 N N . GLN A 1 123 ? 10.727 0.868 -11.902 1.00 97.62 123 GLN A N 1
ATOM 958 C CA . GLN A 1 123 ? 11.921 1.256 -11.146 1.00 97.62 123 GLN A CA 1
ATOM 959 C C . GLN A 1 123 ? 12.304 0.213 -10.088 1.00 97.62 123 GLN A C 1
ATOM 961 O O . GLN A 1 123 ? 13.487 -0.027 -9.857 1.00 97.62 123 GLN A O 1
ATOM 966 N N . ALA A 1 124 ? 11.321 -0.430 -9.456 1.00 98.00 124 ALA A N 1
ATOM 967 C CA . ALA A 1 124 ? 11.566 -1.512 -8.509 1.00 98.00 124 ALA A CA 1
ATOM 968 C C . ALA A 1 124 ? 12.242 -2.724 -9.166 1.00 98.00 124 ALA A C 1
ATOM 970 O O . ALA A 1 124 ? 13.086 -3.355 -8.538 1.00 98.00 124 ALA A O 1
ATOM 971 N N . LEU A 1 125 ? 11.906 -3.038 -10.421 1.00 97.50 125 LEU A N 1
ATOM 972 C CA . LEU A 1 125 ? 12.547 -4.113 -11.182 1.00 97.50 125 LEU A CA 1
ATOM 973 C C . LEU A 1 125 ? 14.001 -3.775 -11.539 1.00 97.50 125 LEU A C 1
ATOM 975 O O . LEU A 1 125 ? 14.851 -4.655 -11.446 1.00 97.50 125 LEU A O 1
ATOM 979 N N . ILE A 1 126 ? 14.298 -2.511 -11.864 1.00 97.19 126 ILE A N 1
ATOM 980 C CA . ILE A 1 126 ? 15.680 -2.026 -12.047 1.00 97.19 126 ILE A CA 1
ATOM 981 C C . ILE A 1 126 ? 16.473 -2.185 -10.739 1.00 97.19 126 ILE A C 1
ATOM 983 O O . ILE A 1 126 ? 17.553 -2.770 -10.729 1.00 97.19 126 ILE A O 1
ATOM 987 N N . PHE A 1 127 ? 15.912 -1.751 -9.606 1.00 97.94 127 PHE A N 1
ATOM 988 C CA . PHE A 1 127 ? 16.559 -1.946 -8.304 1.00 97.94 127 PHE A CA 1
ATOM 989 C C . PHE A 1 127 ? 16.738 -3.425 -7.950 1.00 97.94 127 PHE A C 1
ATOM 991 O O . PHE A 1 127 ? 17.775 -3.810 -7.413 1.00 97.94 127 PHE A O 1
ATOM 998 N N . ALA A 1 128 ? 15.756 -4.271 -8.268 1.00 97.44 128 ALA A N 1
ATOM 999 C CA . ALA A 1 128 ? 15.835 -5.709 -8.033 1.00 97.44 128 ALA A CA 1
ATOM 1000 C C . ALA A 1 128 ? 16.911 -6.395 -8.893 1.00 97.44 128 ALA A C 1
ATOM 1002 O O . ALA A 1 128 ? 17.418 -7.438 -8.483 1.00 97.44 128 ALA A O 1
ATOM 1003 N N . SER A 1 129 ? 17.298 -5.815 -10.038 1.00 96.62 129 SER A N 1
ATOM 1004 C CA . SER A 1 129 ? 18.439 -6.289 -10.832 1.00 96.62 129 SER A CA 1
ATOM 1005 C C . SER A 1 129 ? 19.796 -5.796 -10.318 1.00 96.62 129 SER A C 1
ATOM 1007 O O . SER A 1 129 ? 20.814 -6.113 -10.923 1.00 96.62 129 SER A O 1
ATOM 1009 N N . GLY A 1 130 ? 19.827 -5.037 -9.217 1.00 96.06 130 GLY A N 1
ATOM 1010 C CA . GLY A 1 130 ? 21.049 -4.462 -8.648 1.00 96.06 130 GLY A CA 1
ATOM 1011 C C . GLY A 1 130 ? 21.488 -3.148 -9.297 1.00 96.06 130 GLY A C 1
ATOM 1012 O O . GLY A 1 130 ? 22.536 -2.619 -8.937 1.00 96.06 130 GLY A O 1
ATOM 1013 N N . GLU A 1 131 ? 20.688 -2.604 -10.214 1.00 96.50 131 GLU A N 1
ATOM 1014 C CA . GLU A 1 131 ? 20.988 -1.367 -10.931 1.00 96.50 131 GLU A CA 1
ATOM 1015 C C . GLU A 1 131 ? 20.226 -0.185 -10.330 1.00 96.50 131 GLU A C 1
ATOM 1017 O O . GLU A 1 131 ? 19.181 -0.351 -9.707 1.00 96.50 131 GLU A O 1
ATOM 1022 N N . VAL A 1 132 ? 20.718 1.039 -10.529 1.00 94.50 132 VAL A N 1
ATOM 1023 C CA . VAL A 1 132 ? 20.007 2.264 -10.097 1.00 94.50 132 VAL A CA 1
ATOM 1024 C C . VAL A 1 132 ? 19.170 2.852 -11.234 1.00 94.50 132 VAL A C 1
ATOM 1026 O O . VAL A 1 132 ? 18.092 3.406 -11.009 1.00 94.50 132 VAL A O 1
ATOM 1029 N N . VAL A 1 133 ? 19.651 2.701 -12.464 1.00 95.81 133 VAL A N 1
ATOM 1030 C CA . VAL A 1 133 ? 18.995 3.124 -13.703 1.00 95.81 133 VAL A CA 1
ATOM 1031 C C . VAL A 1 133 ? 19.040 1.970 -14.695 1.00 95.81 133 VAL A C 1
ATOM 1033 O O . VAL A 1 133 ? 19.973 1.174 -14.681 1.00 95.81 133 VAL A O 1
ATOM 1036 N N . GLY A 1 134 ? 18.036 1.859 -15.558 1.00 94.31 134 GLY A N 1
ATOM 1037 C CA . GLY A 1 134 ? 18.048 0.863 -16.623 1.00 94.31 134 GLY A CA 1
ATOM 1038 C C . GLY A 1 134 ? 18.742 1.403 -17.872 1.00 94.31 134 GLY A C 1
ATOM 1039 O O . GLY A 1 134 ? 18.760 2.611 -18.107 1.00 94.31 134 GLY A O 1
ATOM 1040 N N . ILE A 1 135 ? 19.244 0.512 -18.721 1.00 95.56 135 ILE A N 1
ATOM 1041 C CA . ILE A 1 135 ? 19.663 0.869 -20.081 1.00 95.56 135 ILE A CA 1
ATOM 1042 C C . ILE A 1 135 ? 18.419 0.855 -20.971 1.00 95.56 135 ILE A C 1
ATOM 1044 O O . ILE A 1 135 ? 17.693 -0.142 -21.008 1.00 95.56 135 ILE A O 1
ATOM 1048 N N . ALA A 1 136 ? 18.159 1.958 -21.669 1.00 94.62 136 ALA A N 1
ATOM 1049 C CA . ALA A 1 136 ? 17.020 2.054 -22.567 1.00 94.62 136 ALA A CA 1
ATOM 1050 C C . ALA A 1 136 ? 17.261 1.192 -23.823 1.00 94.62 136 ALA A C 1
ATOM 1052 O O . ALA A 1 136 ? 18.350 1.235 -24.406 1.00 94.62 136 ALA A O 1
ATOM 1053 N N . PRO A 1 137 ? 16.271 0.402 -24.276 1.00 93.56 137 PRO A N 1
ATOM 1054 C CA . PRO A 1 137 ? 16.401 -0.368 -25.507 1.00 93.56 137 PRO A CA 1
ATOM 1055 C C . PRO A 1 137 ? 16.451 0.556 -26.734 1.00 93.56 137 PRO A C 1
ATOM 1057 O O . PRO A 1 137 ? 15.987 1.694 -26.696 1.00 93.56 137 PRO A O 1
ATOM 1060 N N . LYS A 1 138 ? 16.957 0.040 -27.865 1.00 92.69 138 LYS A N 1
ATOM 1061 C CA . LYS A 1 138 ? 17.098 0.797 -29.128 1.00 92.69 138 LYS A CA 1
ATOM 1062 C C . LYS A 1 138 ? 15.796 1.454 -29.608 1.00 92.69 138 LYS A C 1
ATOM 1064 O O . LYS A 1 138 ? 15.852 2.503 -30.232 1.00 92.69 138 LYS A O 1
ATOM 1069 N N . HIS A 1 139 ? 14.656 0.823 -29.334 1.00 93.88 139 HIS A N 1
ATOM 1070 C CA . HIS A 1 139 ? 13.325 1.319 -29.682 1.00 93.88 139 HIS A CA 1
ATOM 1071 C C . HIS A 1 139 ? 12.509 1.594 -28.411 1.00 93.88 139 HIS A C 1
ATOM 1073 O O . HIS A 1 139 ? 11.469 0.974 -28.176 1.00 93.88 139 HIS A O 1
ATOM 1079 N N . TYR A 1 140 ? 13.040 2.447 -27.530 1.00 91.75 140 TYR A N 1
ATOM 1080 C CA . TYR A 1 140 ? 12.433 2.771 -26.234 1.00 91.75 140 TYR A CA 1
ATOM 1081 C C . TYR A 1 140 ? 11.058 3.435 -26.361 1.00 91.75 140 TYR A C 1
ATOM 1083 O O . TYR A 1 140 ? 10.278 3.392 -25.411 1.00 91.75 140 TYR A O 1
ATOM 1091 N N . GLU A 1 141 ? 10.728 4.008 -27.520 1.00 91.06 141 GLU A N 1
ATOM 1092 C CA . GLU A 1 141 ? 9.469 4.707 -27.783 1.00 91.06 141 GLU A CA 1
ATOM 1093 C C . GLU A 1 141 ? 8.248 3.791 -27.613 1.00 91.06 141 GLU A C 1
ATOM 1095 O O . GLU A 1 141 ? 7.175 4.264 -27.254 1.00 91.06 141 GLU A O 1
ATOM 1100 N N . PHE A 1 142 ? 8.414 2.477 -27.812 1.00 92.50 142 PHE A N 1
ATOM 1101 C CA . PHE A 1 142 ? 7.347 1.486 -27.619 1.00 92.50 142 PHE A CA 1
ATOM 1102 C C . PHE A 1 142 ? 7.165 1.041 -26.164 1.00 92.50 142 PHE A C 1
ATOM 1104 O O . PHE A 1 142 ? 6.173 0.389 -25.840 1.00 92.50 142 PHE A O 1
ATOM 1111 N N . PHE A 1 143 ? 8.124 1.357 -25.295 1.00 90.31 143 PHE A N 1
ATOM 1112 C CA . PHE A 1 143 ? 8.146 0.918 -23.898 1.00 90.31 143 PHE A CA 1
ATOM 1113 C C . PHE A 1 143 ? 8.007 2.080 -22.916 1.00 90.31 143 PHE A C 1
ATOM 1115 O O . PHE A 1 143 ? 7.714 1.860 -21.740 1.00 90.31 143 PHE A O 1
ATOM 1122 N N . MET A 1 144 ? 8.213 3.310 -23.385 1.00 89.69 144 MET A N 1
ATOM 1123 C CA . MET A 1 144 ? 8.012 4.497 -22.576 1.00 89.69 144 MET A CA 1
ATOM 1124 C C . MET A 1 144 ? 6.537 4.749 -22.290 1.00 89.69 144 MET A C 1
ATOM 1126 O O . MET A 1 144 ? 5.671 4.661 -23.156 1.00 89.69 144 MET A O 1
ATOM 1130 N N . THR A 1 145 ? 6.276 5.131 -21.047 1.00 89.50 145 THR A N 1
ATOM 1131 C CA . THR A 1 145 ? 4.985 5.631 -20.582 1.00 89.50 145 THR A CA 1
ATOM 1132 C C . THR A 1 145 ? 5.191 6.958 -19.850 1.00 89.50 145 THR A C 1
ATOM 1134 O O . THR A 1 145 ? 6.324 7.405 -19.645 1.00 89.50 145 THR A O 1
ATOM 1137 N N . GLN A 1 146 ? 4.096 7.609 -19.458 1.00 89.75 146 GLN A N 1
ATOM 1138 C CA . GLN A 1 146 ? 4.151 8.825 -18.651 1.00 89.75 146 GLN A CA 1
ATOM 1139 C C . GLN A 1 146 ? 4.964 8.563 -17.377 1.00 89.75 146 GLN A C 1
ATOM 1141 O O . GLN A 1 146 ? 4.906 7.472 -16.820 1.00 89.75 146 GLN A O 1
ATOM 1146 N N . HIS A 1 147 ? 5.700 9.571 -16.911 1.00 92.62 147 HIS A N 1
ATOM 1147 C CA . HIS A 1 147 ? 6.491 9.532 -15.672 1.00 92.62 147 HIS A CA 1
ATOM 1148 C C . HIS A 1 147 ? 7.787 8.705 -15.712 1.00 92.62 147 HIS A C 1
ATOM 1150 O O . HIS A 1 147 ? 8.463 8.578 -14.688 1.00 92.62 147 HIS A O 1
ATOM 1156 N N . MET A 1 148 ? 8.183 8.199 -16.882 1.00 94.62 148 MET A N 1
ATOM 1157 C CA . MET A 1 148 ? 9.550 7.735 -17.126 1.00 94.62 148 MET A CA 1
ATOM 1158 C C . MET A 1 148 ? 10.447 8.892 -17.582 1.00 94.62 148 MET A C 1
ATOM 1160 O O . MET A 1 148 ? 10.001 9.815 -18.262 1.00 94.62 148 MET A O 1
ATOM 1164 N N . VAL A 1 149 ? 11.725 8.824 -17.226 1.00 93.31 149 VAL A N 1
ATOM 1165 C CA . VAL A 1 149 ? 12.766 9.774 -17.629 1.00 93.31 149 VAL A CA 1
ATOM 1166 C C . VAL A 1 149 ? 13.742 9.045 -18.537 1.00 93.31 149 VAL A C 1
ATOM 1168 O O . VAL A 1 149 ? 14.215 7.973 -18.173 1.00 93.31 149 VAL A O 1
ATOM 1171 N N . LEU A 1 150 ? 14.043 9.624 -19.702 1.00 94.06 150 LEU A N 1
ATOM 1172 C CA . LEU A 1 150 ? 15.145 9.201 -20.565 1.00 94.06 150 LEU A CA 1
ATOM 1173 C C . LEU A 1 150 ? 16.275 10.215 -20.438 1.00 94.06 150 LEU A C 1
ATOM 1175 O O . LEU A 1 150 ? 16.058 11.409 -20.649 1.00 94.06 150 LEU A O 1
ATOM 1179 N N . TRP A 1 151 ? 17.483 9.752 -20.150 1.00 90.62 151 TRP A N 1
ATOM 1180 C CA . TRP A 1 151 ? 18.655 10.614 -20.094 1.00 90.62 151 TRP A CA 1
ATOM 1181 C C . TRP A 1 151 ? 19.904 9.853 -20.535 1.00 90.62 151 TRP A C 1
ATOM 1183 O O . TRP A 1 151 ? 20.258 8.841 -19.938 1.00 90.62 151 TRP A O 1
ATOM 1193 N N . ASN A 1 152 ? 20.572 10.328 -21.592 1.00 91.81 152 ASN A N 1
ATOM 1194 C CA . ASN A 1 152 ? 21.811 9.743 -22.126 1.00 91.81 152 ASN A CA 1
ATOM 1195 C C . ASN A 1 152 ? 21.751 8.220 -22.376 1.00 91.81 152 ASN A C 1
ATOM 1197 O O . ASN A 1 152 ? 22.713 7.505 -22.118 1.00 91.81 152 ASN A O 1
ATOM 1201 N N . GLY A 1 153 ? 20.614 7.713 -22.867 1.00 91.75 153 GLY A N 1
ATOM 1202 C CA . GLY A 1 153 ? 20.416 6.278 -23.119 1.00 91.75 153 GLY A CA 1
ATOM 1203 C C . GLY A 1 153 ? 20.065 5.449 -21.877 1.00 91.75 153 GLY A C 1
ATOM 1204 O O . GLY A 1 153 ? 19.851 4.245 -21.996 1.00 91.75 153 GLY A O 1
ATOM 1205 N N . PHE A 1 154 ? 19.949 6.075 -20.707 1.00 93.50 154 PHE A N 1
ATOM 1206 C CA . PHE A 1 154 ? 19.411 5.459 -19.499 1.00 93.50 154 PHE A CA 1
ATOM 1207 C C . PHE A 1 154 ? 17.951 5.842 -19.301 1.00 93.50 154 PHE A C 1
ATOM 1209 O O . PHE A 1 154 ? 17.533 6.943 -19.666 1.00 93.50 154 PHE A O 1
ATOM 1216 N N . TRP A 1 155 ? 17.189 4.945 -18.685 1.00 94.75 155 TRP A N 1
ATOM 1217 C CA . TRP A 1 155 ? 15.814 5.208 -18.282 1.00 94.75 155 TRP A CA 1
ATOM 1218 C C . TRP A 1 155 ? 15.551 4.870 -16.815 1.00 94.75 155 TRP A C 1
ATOM 1220 O O . TRP A 1 155 ? 16.119 3.935 -16.244 1.00 94.75 155 TRP A O 1
ATOM 1230 N N . SER A 1 156 ? 14.685 5.659 -16.195 1.00 95.56 156 SER A N 1
ATOM 1231 C CA . SER A 1 156 ? 14.265 5.486 -14.806 1.00 95.56 156 SER A CA 1
ATOM 1232 C C . SER A 1 156 ? 12.855 6.033 -14.608 1.00 95.56 156 SER A C 1
ATOM 1234 O O . SER A 1 156 ? 12.307 6.719 -15.473 1.00 95.56 156 SER A O 1
ATOM 1236 N N . ALA A 1 157 ? 12.255 5.764 -13.455 1.00 95.00 157 ALA A N 1
ATOM 1237 C CA . ALA A 1 157 ? 11.107 6.540 -13.004 1.00 95.00 157 ALA A CA 1
ATOM 1238 C C . ALA A 1 157 ? 11.529 7.977 -12.655 1.00 95.00 157 ALA A C 1
ATOM 1240 O O . ALA A 1 157 ? 12.646 8.207 -12.191 1.00 95.00 157 ALA A O 1
ATOM 1241 N N . GLN A 1 158 ? 10.612 8.935 -12.809 1.00 94.00 158 GLN A N 1
ATOM 1242 C CA . GLN A 1 158 ? 10.793 10.305 -12.311 1.00 94.00 158 GLN A CA 1
ATOM 1243 C C . GLN A 1 158 ? 10.671 10.405 -10.778 1.00 94.00 158 GLN A C 1
ATOM 1245 O O . GLN A 1 158 ? 11.040 11.417 -10.186 1.00 94.00 158 GLN A O 1
ATOM 1250 N N . TYR A 1 159 ? 10.060 9.399 -10.139 1.00 90.69 159 TYR A N 1
ATOM 1251 C CA . TYR A 1 159 ? 9.713 9.441 -8.720 1.00 90.69 159 TYR A CA 1
ATOM 1252 C C . TYR A 1 159 ? 10.928 9.175 -7.820 1.00 90.69 159 TYR A C 1
ATOM 1254 O O . TYR A 1 159 ? 11.818 8.410 -8.198 1.00 90.69 159 TYR A O 1
ATOM 1262 N N . PRO A 1 160 ? 10.942 9.725 -6.590 1.00 91.81 160 PRO A N 1
ATOM 1263 C CA . PRO A 1 160 ? 11.948 9.384 -5.592 1.00 91.81 160 PRO A CA 1
ATOM 1264 C C . PRO A 1 160 ? 12.009 7.871 -5.312 1.00 91.81 160 PRO A C 1
ATOM 1266 O O . PRO A 1 160 ? 10.978 7.192 -5.333 1.00 91.81 160 PRO A O 1
ATOM 1269 N N . PRO A 1 161 ? 13.189 7.328 -4.963 1.00 91.06 161 PRO A N 1
ATOM 1270 C CA . PRO A 1 161 ? 13.412 5.883 -4.928 1.00 91.06 161 PRO A CA 1
ATOM 1271 C C . PRO A 1 161 ? 12.716 5.159 -3.767 1.00 91.06 161 PRO A C 1
ATOM 1273 O O . PRO A 1 161 ? 12.628 3.938 -3.798 1.00 91.06 161 PRO A O 1
ATOM 1276 N N . GLY A 1 162 ? 12.222 5.870 -2.746 1.00 93.19 162 GLY A N 1
ATOM 1277 C CA . GLY A 1 162 ? 11.767 5.275 -1.482 1.00 93.19 162 GLY A CA 1
ATOM 1278 C C . GLY A 1 162 ? 10.748 4.144 -1.647 1.00 93.19 162 GLY A C 1
ATOM 1279 O O . GLY A 1 162 ? 10.995 3.024 -1.207 1.00 93.19 162 GLY A O 1
ATOM 1280 N N . HIS A 1 163 ? 9.622 4.405 -2.318 1.00 93.00 163 HIS A N 1
ATOM 1281 C CA . HIS A 1 163 ? 8.595 3.378 -2.515 1.00 93.00 163 HIS A CA 1
ATOM 1282 C C . HIS A 1 163 ? 9.071 2.251 -3.442 1.00 93.00 163 HIS A C 1
ATOM 1284 O O . HIS A 1 163 ? 8.867 1.076 -3.139 1.00 93.00 163 HIS A O 1
ATOM 1290 N N . SER A 1 164 ? 9.754 2.593 -4.536 1.00 96.38 164 SER A N 1
ATOM 1291 C CA . SER A 1 164 ? 10.274 1.618 -5.498 1.00 96.38 164 SER A CA 1
ATOM 1292 C C . SER A 1 164 ? 11.329 0.689 -4.885 1.00 96.38 164 SER A C 1
ATOM 1294 O O . SER A 1 164 ? 11.348 -0.492 -5.213 1.00 96.38 164 SER A O 1
ATOM 1296 N N . LEU A 1 16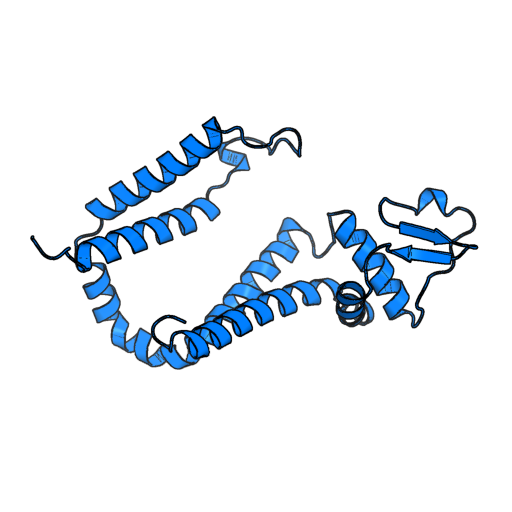5 ? 12.154 1.162 -3.944 1.00 95.75 165 LEU A N 1
ATOM 1297 C CA . LEU A 1 165 ? 13.090 0.325 -3.177 1.00 95.75 165 LEU A CA 1
ATOM 1298 C C . LEU A 1 165 ? 12.357 -0.670 -2.272 1.00 95.75 165 LEU A C 1
ATOM 1300 O O . LEU A 1 165 ? 12.727 -1.840 -2.201 1.00 95.75 165 LEU A O 1
ATOM 1304 N N . MET A 1 166 ? 11.286 -0.233 -1.602 1.00 96.56 166 MET A N 1
ATOM 1305 C CA . MET A 1 166 ? 10.458 -1.147 -0.810 1.00 96.56 166 MET A CA 1
ATOM 1306 C C . MET A 1 166 ? 9.791 -2.190 -1.711 1.00 96.56 166 MET A C 1
ATOM 1308 O O . MET A 1 166 ? 9.814 -3.376 -1.390 1.00 96.56 166 MET A O 1
ATOM 1312 N N . LEU A 1 167 ? 9.247 -1.775 -2.860 1.00 97.06 167 LEU A N 1
ATOM 1313 C CA . LEU A 1 167 ? 8.686 -2.688 -3.859 1.00 97.06 167 LEU A CA 1
ATOM 1314 C C . LEU A 1 167 ? 9.730 -3.673 -4.396 1.00 97.06 167 LEU A C 1
ATOM 1316 O O . LEU A 1 167 ? 9.392 -4.840 -4.597 1.00 97.06 167 LEU A O 1
ATOM 1320 N N . ALA A 1 168 ? 10.981 -3.239 -4.577 1.00 97.25 168 ALA A N 1
ATOM 1321 C CA . ALA A 1 168 ? 12.067 -4.081 -5.073 1.00 97.25 168 ALA A CA 1
ATOM 1322 C C . ALA A 1 168 ? 12.278 -5.310 -4.180 1.00 97.25 168 ALA A C 1
ATOM 1324 O O . ALA A 1 168 ? 12.456 -6.411 -4.694 1.00 97.25 168 ALA A O 1
ATOM 1325 N N . SER A 1 169 ? 12.135 -5.157 -2.855 1.00 95.75 169 SER A N 1
ATOM 1326 C CA . SER A 1 169 ? 12.219 -6.286 -1.915 1.00 95.75 169 SER A CA 1
ATOM 1327 C C . SER A 1 169 ? 11.201 -7.394 -2.213 1.00 95.75 169 SER A C 1
ATOM 1329 O O . SER A 1 169 ? 11.529 -8.573 -2.117 1.00 95.75 169 SER A O 1
ATOM 1331 N N . GLY A 1 170 ? 9.985 -7.035 -2.635 1.00 95.62 170 GLY A N 1
ATOM 1332 C CA . GLY A 1 170 ? 8.981 -7.999 -3.082 1.00 95.62 170 GLY A CA 1
ATOM 1333 C C . GLY A 1 170 ? 9.199 -8.453 -4.524 1.00 95.62 170 GLY A C 1
ATOM 1334 O O . GLY A 1 170 ? 8.910 -9.602 -4.856 1.00 95.62 170 GLY A O 1
ATOM 1335 N N . ALA A 1 171 ? 9.726 -7.580 -5.384 1.00 96.12 171 ALA A N 1
ATOM 1336 C CA . ALA A 1 171 ? 9.991 -7.882 -6.788 1.00 96.12 171 ALA A CA 1
ATOM 1337 C C . ALA A 1 171 ? 11.038 -8.995 -6.961 1.00 96.12 171 ALA A C 1
ATOM 1339 O O . ALA A 1 171 ? 10.838 -9.861 -7.810 1.00 96.12 171 ALA A O 1
ATOM 1340 N N . VAL A 1 172 ? 12.066 -9.047 -6.103 1.00 96.12 172 VAL A N 1
ATOM 1341 C CA . VAL A 1 172 ? 13.071 -10.133 -6.074 1.00 96.12 172 VAL A CA 1
ATOM 1342 C C . VAL A 1 172 ? 12.422 -11.522 -5.959 1.00 96.12 172 VAL A C 1
ATOM 1344 O O . VAL A 1 172 ? 12.905 -12.484 -6.548 1.00 96.12 172 VAL A O 1
ATOM 1347 N N . PHE A 1 173 ? 11.288 -11.628 -5.259 1.00 95.25 173 PHE A N 1
ATOM 1348 C CA . PHE A 1 173 ? 10.545 -12.881 -5.074 1.00 95.25 173 PHE A CA 1
ATOM 1349 C C . PHE A 1 173 ? 9.315 -13.009 -5.986 1.00 95.25 173 PHE A C 1
ATOM 1351 O O . PHE A 1 173 ? 8.467 -13.868 -5.746 1.00 95.25 173 PHE A O 1
ATOM 1358 N N . ASN A 1 174 ? 9.165 -12.150 -7.004 1.00 93.94 174 ASN A N 1
ATOM 1359 C CA . ASN A 1 174 ? 7.945 -12.034 -7.820 1.00 93.94 174 ASN A CA 1
ATOM 1360 C C . ASN A 1 174 ? 6.658 -11.806 -6.993 1.00 93.94 174 ASN A C 1
ATOM 1362 O O . ASN A 1 174 ? 5.548 -12.118 -7.425 1.00 93.94 174 ASN A O 1
ATOM 1366 N N . ALA A 1 175 ? 6.800 -11.227 -5.801 1.00 95.56 175 ALA A N 1
ATOM 1367 C CA . ALA A 1 175 ? 5.736 -11.011 -4.827 1.00 95.56 175 ALA A CA 1
ATOM 1368 C C . ALA A 1 175 ? 5.591 -9.523 -4.456 1.00 95.56 175 ALA A C 1
ATOM 1370 O O . ALA A 1 175 ? 5.240 -9.174 -3.330 1.00 95.56 175 ALA A O 1
ATOM 1371 N N . TYR A 1 176 ? 5.846 -8.620 -5.410 1.00 95.50 176 TYR A N 1
ATOM 1372 C CA . TYR A 1 176 ? 5.775 -7.163 -5.216 1.00 95.50 176 TYR A CA 1
ATOM 1373 C C . TYR A 1 176 ? 4.413 -6.682 -4.686 1.00 95.50 176 TYR A C 1
ATOM 1375 O O . TYR A 1 176 ? 4.342 -5.680 -3.983 1.00 95.50 176 TYR A O 1
ATOM 1383 N N . TRP A 1 177 ? 3.333 -7.415 -4.967 1.00 94.69 177 TRP A N 1
ATOM 1384 C CA . TRP A 1 177 ? 1.977 -7.127 -4.494 1.00 94.69 177 TRP A CA 1
ATOM 1385 C C . TRP A 1 177 ? 1.804 -7.282 -2.974 1.00 94.69 177 TRP A C 1
ATOM 1387 O O . TRP A 1 177 ? 0.891 -6.682 -2.407 1.00 94.69 177 TRP A O 1
ATOM 1397 N N . ILE A 1 178 ? 2.682 -8.035 -2.300 1.00 96.19 178 ILE A N 1
ATOM 1398 C CA . ILE A 1 178 ? 2.663 -8.187 -0.837 1.00 96.19 178 ILE A CA 1
ATOM 1399 C C . ILE A 1 178 ? 3.114 -6.895 -0.152 1.00 96.19 178 ILE A C 1
ATOM 1401 O O . ILE A 1 178 ? 2.597 -6.545 0.907 1.00 96.19 178 ILE A O 1
ATOM 1405 N N . VAL A 1 179 ? 4.046 -6.160 -0.760 1.00 96.62 179 VAL A N 1
ATOM 1406 C CA . VAL A 1 179 ? 4.640 -4.951 -0.175 1.00 96.62 179 VAL A CA 1
ATOM 1407 C C . VAL A 1 179 ? 3.580 -3.913 0.216 1.00 96.62 179 VAL A C 1
ATOM 1409 O O . VAL A 1 179 ? 3.549 -3.550 1.391 1.00 96.62 179 VAL A O 1
ATOM 1412 N N . PRO A 1 180 ? 2.664 -3.456 -0.665 1.00 93.75 180 PRO A N 1
ATOM 1413 C CA . PRO A 1 180 ? 1.627 -2.510 -0.256 1.00 93.75 180 PRO A CA 1
ATOM 1414 C C . PRO A 1 180 ? 0.693 -3.077 0.825 1.00 93.75 180 PRO A C 1
ATOM 1416 O O . PRO A 1 180 ? 0.311 -2.332 1.720 1.00 93.75 180 PRO A O 1
ATOM 1419 N N . ILE A 1 181 ? 0.383 -4.382 0.821 1.00 95.88 181 ILE A N 1
ATOM 1420 C CA . ILE A 1 181 ? -0.437 -5.014 1.875 1.00 95.88 181 ILE A CA 1
ATOM 1421 C C . ILE A 1 181 ? 0.264 -4.904 3.233 1.00 95.88 181 ILE A C 1
ATOM 1423 O O . ILE A 1 181 ? -0.348 -4.486 4.221 1.00 95.88 181 ILE A O 1
ATOM 1427 N N . VAL A 1 182 ? 1.553 -5.251 3.285 1.00 96.25 182 VAL A N 1
ATOM 1428 C CA . VAL A 1 182 ? 2.366 -5.182 4.505 1.00 96.25 182 VAL A CA 1
ATOM 1429 C C . VAL A 1 182 ? 2.495 -3.742 4.980 1.00 96.25 182 VAL A C 1
ATOM 1431 O O . VAL A 1 182 ? 2.271 -3.483 6.160 1.00 96.25 182 VAL A O 1
ATOM 1434 N N . LEU A 1 183 ? 2.794 -2.799 4.083 1.00 95.44 183 LEU A N 1
ATOM 1435 C CA . LEU A 1 183 ? 2.942 -1.389 4.441 1.00 95.44 183 LEU A CA 1
ATOM 1436 C C . LEU A 1 183 ? 1.633 -0.794 4.958 1.00 95.44 183 LEU A C 1
ATOM 1438 O O . LEU A 1 183 ? 1.637 -0.198 6.029 1.00 95.44 183 LEU A O 1
ATOM 1442 N N . SER A 1 184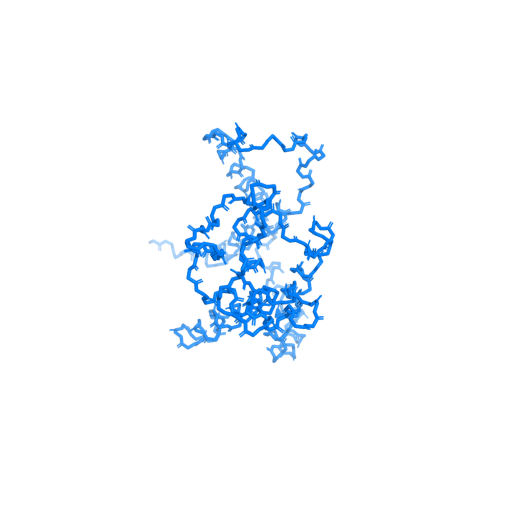 ? 0.506 -1.016 4.278 1.00 94.69 184 SER A N 1
ATOM 1443 C CA . SER A 1 184 ? -0.800 -0.536 4.743 1.00 94.69 184 SER A CA 1
ATOM 1444 C C . SER A 1 184 ? -1.194 -1.140 6.093 1.00 94.69 184 SER A C 1
ATOM 1446 O O . SER A 1 184 ? -1.694 -0.432 6.970 1.00 94.69 184 SER A O 1
ATOM 1448 N N . THR A 1 185 ? -0.921 -2.430 6.299 1.00 95.69 185 THR A N 1
ATOM 1449 C CA . THR A 1 185 ? -1.194 -3.105 7.577 1.00 95.69 185 THR A CA 1
ATOM 1450 C C . THR A 1 185 ? -0.284 -2.574 8.687 1.00 95.69 185 THR A C 1
ATOM 1452 O O . THR A 1 185 ? -0.748 -2.288 9.790 1.00 95.69 185 THR A O 1
ATOM 1455 N N . ALA A 1 186 ? 1.002 -2.364 8.398 1.00 95.25 186 ALA A N 1
ATOM 1456 C CA . ALA A 1 186 ? 1.946 -1.765 9.336 1.00 95.25 186 ALA A CA 1
ATOM 1457 C C . ALA A 1 186 ? 1.534 -0.335 9.706 1.00 95.25 186 ALA A C 1
ATOM 1459 O O . ALA A 1 186 ? 1.549 0.011 10.885 1.00 95.25 186 ALA A O 1
ATOM 1460 N N . THR A 1 187 ? 1.091 0.474 8.738 1.00 94.94 187 THR A N 1
ATOM 1461 C CA . THR A 1 187 ? 0.557 1.819 8.987 1.00 94.94 187 THR A CA 1
ATOM 1462 C C . THR A 1 187 ? -0.639 1.781 9.935 1.00 94.94 187 THR A C 1
ATOM 1464 O O . THR A 1 187 ? -0.670 2.567 10.879 1.00 94.94 187 THR A O 1
ATOM 1467 N N . ALA A 1 188 ? -1.582 0.848 9.764 1.00 92.19 188 ALA A N 1
ATOM 1468 C CA . ALA A 1 188 ? -2.693 0.685 10.706 1.00 92.19 188 ALA A CA 1
ATOM 1469 C C . ALA A 1 188 ? -2.196 0.365 12.131 1.00 92.19 188 ALA A C 1
ATOM 1471 O O . ALA A 1 188 ? -2.661 0.960 13.106 1.00 92.19 188 ALA A O 1
ATOM 1472 N N . GLY A 1 189 ? -1.195 -0.511 12.254 1.00 92.75 189 GLY A N 1
ATOM 1473 C CA . GLY A 1 189 ? -0.549 -0.818 13.533 1.00 92.75 189 GLY A CA 1
ATOM 1474 C C . GLY A 1 189 ? 0.155 0.388 14.160 1.00 92.75 189 GLY A C 1
ATOM 1475 O O . GLY A 1 189 ? 0.027 0.617 15.364 1.00 92.75 189 GLY A O 1
ATOM 1476 N N . PHE A 1 190 ? 0.850 1.192 13.354 1.00 94.12 190 PHE A N 1
ATOM 1477 C CA . PHE A 1 190 ? 1.494 2.425 13.805 1.00 94.12 190 PHE A CA 1
ATOM 1478 C C . PHE A 1 190 ? 0.483 3.470 14.262 1.00 94.12 190 PHE A C 1
ATOM 1480 O O . PHE A 1 190 ? 0.690 4.072 15.312 1.00 94.12 190 PHE A O 1
ATOM 1487 N N . ILE A 1 191 ? -0.621 3.653 13.535 1.00 92.50 191 ILE A N 1
ATOM 1488 C CA . ILE A 1 191 ? -1.702 4.562 13.934 1.00 92.50 191 ILE A CA 1
ATOM 1489 C C . ILE A 1 191 ? -2.283 4.124 15.279 1.00 92.50 191 ILE A C 1
ATOM 1491 O O . ILE A 1 191 ? -2.432 4.955 16.172 1.00 92.50 191 ILE A O 1
ATOM 1495 N N . PHE A 1 192 ? -2.536 2.825 15.467 1.00 88.94 192 PHE A N 1
ATOM 1496 C CA . PHE A 1 192 ? -2.995 2.297 16.752 1.00 88.94 192 PHE A CA 1
ATOM 1497 C C . PHE A 1 192 ? -1.983 2.557 17.877 1.00 88.94 192 PHE A C 1
ATOM 1499 O O . PHE A 1 192 ? -2.343 3.042 18.952 1.00 88.94 192 PHE A O 1
ATOM 1506 N N . ALA A 1 193 ? -0.701 2.258 17.646 1.00 88.50 193 ALA A N 1
ATOM 1507 C CA . ALA A 1 193 ? 0.351 2.478 18.635 1.00 88.50 193 ALA A CA 1
ATOM 1508 C C . ALA A 1 193 ? 0.479 3.963 19.001 1.00 88.50 193 ALA A C 1
ATOM 1510 O O . ALA A 1 193 ? 0.537 4.305 20.184 1.00 88.50 193 ALA A O 1
ATOM 1511 N N . PHE A 1 194 ? 0.450 4.839 17.999 1.00 89.75 194 PHE A N 1
ATOM 1512 C CA . PHE A 1 194 ? 0.470 6.283 18.173 1.00 89.75 194 PHE A CA 1
ATOM 1513 C C . PHE A 1 194 ? -0.743 6.768 18.969 1.00 89.75 194 PHE A C 1
ATOM 1515 O O . PHE A 1 194 ? -0.572 7.440 19.984 1.00 89.75 194 PHE A O 1
ATOM 1522 N N . ALA A 1 195 ? -1.957 6.368 18.582 1.00 87.88 195 ALA A N 1
ATOM 1523 C CA . ALA A 1 195 ? -3.183 6.737 19.284 1.00 87.88 195 ALA A CA 1
ATOM 1524 C C . ALA A 1 195 ? -3.156 6.273 20.747 1.00 87.88 195 ALA A C 1
ATOM 1526 O O . ALA A 1 195 ? -3.579 7.000 21.647 1.00 87.88 195 ALA A O 1
ATOM 1527 N N . LYS A 1 196 ? -2.596 5.087 21.007 1.00 85.50 196 LYS A N 1
ATOM 1528 C CA . LYS A 1 196 ? -2.481 4.538 22.360 1.00 85.50 196 LYS A CA 1
ATOM 1529 C C . LYS A 1 196 ? -1.528 5.358 23.224 1.00 85.50 196 LYS A C 1
ATOM 1531 O O . LYS A 1 196 ? -1.819 5.547 24.404 1.00 85.50 196 LYS A O 1
ATOM 1536 N N . VAL A 1 197 ? -0.414 5.819 22.656 1.00 88.44 197 VAL A N 1
ATOM 1537 C CA . VAL A 1 197 ? 0.563 6.670 23.352 1.00 88.44 197 VAL A CA 1
ATOM 1538 C C . VAL A 1 197 ? 0.010 8.081 23.560 1.00 88.44 197 VAL A C 1
ATOM 1540 O O . VAL A 1 197 ? 0.119 8.611 24.660 1.00 88.44 197 VAL A O 1
ATOM 1543 N N . ALA A 1 198 ? -0.618 8.668 22.541 1.00 90.44 198 ALA A N 1
ATOM 1544 C CA . ALA A 1 198 ? -1.089 10.050 22.571 1.00 90.44 198 ALA A CA 1
ATOM 1545 C C . ALA A 1 198 ? -2.384 10.247 23.383 1.00 90.44 198 ALA A C 1
ATOM 1547 O O . ALA A 1 198 ? -2.519 11.246 24.086 1.00 90.44 198 ALA A O 1
ATOM 1548 N N . TYR A 1 199 ? -3.332 9.305 23.306 1.00 88.12 199 TYR A N 1
ATOM 1549 C CA . TYR A 1 199 ? -4.693 9.462 23.851 1.00 88.12 199 TYR A CA 1
ATOM 1550 C C . TYR A 1 199 ? -5.103 8.365 24.844 1.00 88.12 199 TYR A C 1
ATOM 1552 O O . TYR A 1 199 ? -6.177 8.435 25.447 1.00 88.12 199 TYR A O 1
ATOM 1560 N N . GLY A 1 200 ? -4.263 7.347 25.038 1.00 80.00 200 GLY A N 1
ATOM 1561 C CA . GLY A 1 200 ? -4.529 6.231 25.937 1.00 80.00 200 GLY A CA 1
ATOM 1562 C C . GLY A 1 200 ? -5.383 5.111 25.327 1.00 80.00 200 GLY A C 1
ATOM 1563 O O . GLY A 1 200 ? -6.046 5.239 24.302 1.00 80.00 200 GLY A O 1
ATOM 1564 N N . SER A 1 201 ? -5.394 3.965 26.013 1.00 74.56 201 SER A N 1
ATOM 1565 C CA . SER A 1 201 ? -5.995 2.701 25.533 1.00 74.56 201 SER A CA 1
ATOM 1566 C C . SER A 1 201 ? -7.526 2.661 25.408 1.00 74.56 201 SER A C 1
ATOM 1568 O O . SER A 1 201 ? -8.068 1.621 25.043 1.00 74.56 201 SER A O 1
ATOM 1570 N N . LYS A 1 202 ? -8.233 3.730 25.791 1.00 73.00 202 LYS A N 1
ATOM 1571 C CA . LYS A 1 202 ? -9.689 3.838 25.594 1.00 73.00 202 LYS A CA 1
ATOM 1572 C C . LYS A 1 202 ? -10.048 4.428 24.228 1.00 73.00 202 LYS A C 1
ATOM 1574 O O . LYS A 1 202 ? -11.176 4.238 23.795 1.00 73.00 202 LYS A O 1
ATOM 1579 N N . THR A 1 203 ? -9.110 5.141 23.612 1.00 71.00 203 THR A N 1
ATOM 1580 C CA . THR A 1 203 ? -9.307 5.894 22.367 1.00 71.00 203 THR A CA 1
ATOM 1581 C C . THR A 1 203 ? -8.664 5.193 21.168 1.00 71.00 203 THR A C 1
ATOM 1583 O O . THR A 1 203 ? -9.151 5.338 20.055 1.00 71.00 203 THR A O 1
ATOM 1586 N N . ALA A 1 204 ? -7.578 4.450 21.403 1.00 61.50 204 ALA A N 1
ATOM 1587 C CA . ALA A 1 204 ? -6.878 3.638 20.408 1.00 61.50 204 ALA A CA 1
ATOM 1588 C C . ALA A 1 204 ? -7.575 2.303 20.148 1.00 61.50 204 ALA A C 1
ATOM 1590 O O . ALA A 1 204 ? -7.655 1.916 18.964 1.00 61.50 204 ALA A O 1
#

Radius of gyration: 23.71 Å; chains: 1; bounding box: 57×36×61 Å

Foldseek 3Di:
DPDDDPLLVVLLVVLLVVLVVVVVVPPCCVVPNDDDPPVPPPDPVNVVVVVCSSNVSSVVSSVVQPRCNCVVVCVVCVVVCVVCVVVPLVVVLVVLLVVLVVCCCPVPVVDDDDPVVVQLLVCLVCVLVVHNWAQQDPPNVVVDDPQWDDDPRTIHGVDDCVSSVLLNVCVNVVRSSVSVSVVVSVVVVVVQVVCCVPPNDVRD

Secondary structure (DSSP, 8-state):
-PPP-HHHHHHHHHHHHHHHHHHTTS-HHHHH-S---TT-PPPHHHHHHHHHHHHHHHHHHHHHS-TTHHHHHHHHTHHHHHHHGGGHHHHHHHHHHHHHHHHHHHTTTT---SHHHHHHHHHHHHHHTT-SSEEPPTTGGGT--TTEEEETTEEEESS-HHHHHHHHHHHTTT-TTHHHHHHHHHHHHHHHHHHHHHH-TTT-

pLDDT: mean 82.1, std 13.78, range [47.88, 98.0]

Sequence (204 aa):
MKKPDISAIKTLETAIALSLSLIAFIPRDELFGPSRGLQGSFGPIQWIFGITIILGLALVLHFAIPSGFLDRVTGSLGWIVKKVKRFYLPLILVWCAGVIGIISHYCFRHRPHLVDSVVSLFQALIFASGEVVGIAPKHYEFFMTQHMVLWNGFWSAQYPPGHSLMLASGAVFNAYWIVPIVLSTATAGFIFAFAKVAYGSKTA